Protein AF-A0A6G0VPL9-F1 (afdb_monomer_lite)

Radius of gyration: 28.22 Å; chains: 1; bounding box: 79×47×74 Å

Secondary structure (DSSP, 8-state):
----HHHHHHHHHHHHTTS-EEEEETTEEEEE-HHHHHHHHHHHHT-SS--S-TT--HHHH-TTT--TT-HHHHHHHT-HHHHHHHHHHHHTTSS-HHHHHT-TTHHHHTHHHHTTT-SS--SSPPHHHHHHHHHHHHHHHHHHHHHHTT-----GGGGSSHHHHHHHHHHHHHHHH-SS--HHHHHHHHHHHHHTTT---PPTT-SS---SSSSTTHHHHHHHHHHHTT--------PPPGGGGS-SS--HHHHHHHHHS---TT---TTS--HHHHHHHHHHHHHHHHHHHHHTT-TTHHHHHHHHHHHH--------TTTTTTHHHHHHHHHHHHH---

InterPro domains:
  IPR048366 Transposable element P transposase-like, GTP-binding insertion domain [PF21788] (7-108)
  IPR048367 Transposable element P transposase-like, RNase H, C-terminal domain [PF21789] (159-191)

Foldseek 3Di:
DADAVLVLLLLVLVCLQPDWDWFDDPNDIAIDHLVLLVLLCVVQVPPPPDGLLPVDDCCLRPPVNDPSNFSVSSDSSLDQSSLVSQLVCVVVPVGPVSSVVPSSNCVPVVVLVRLVDDPDAPVVHRVSSVSSVVNVVVVVVVCVVVVVVVNNDDDCVVVHCLVVVVLLQQLQQPPPRNVDDDPVSSVVSVVVCLVVQVDHDGDVSDRGDDPRPDQSCPVVVVVVVLVVVPDDDDDDDDDDDPVNVPDPDDDPVNVVVVVVPDPDPPDDDPSDDDPVVVVLLNVLVVQCVVCCVVCVPPPCVLVVSLVSCVVPDDQQPDPDPVCSVPRSVVVSNVSCCVVDPD

Organism: Aphis craccivora (NCBI:txid307492)

Sequence (342 aa):
YAVRPPHLLKGIRNNLLNKNVIFNVNGQQKEASWEDVVALYNIDSNIEYVRMLPRLTSEQVERNKIKKIKVKNAVQVLSERVSLIMSYLSSIKVLSEEAKQQTFVYCLINFLILLMETKKRSSPQPPTVKNLATTIKGFQEVYKVLHDNGIRSILLRNFNQDSLENFYGAMRAHGYRNNNPTCEMFASSYRTLLLNNLMSAHSPGSNCEEDFGEGTLTSYQSLFEMYADTQEIEEEDQEKRVADVCSSSISKDHDLTVARDYKPGNKLLLKYPNIVFSELVQNTIDIIGYNLPSICHHKKLKVELTDIITNNLNVNIIECVDHGALFPKKFISFMIKLIVNN

pLDDT: mean 71.44, std 17.2, range [32.16, 93.25]

Structure (mmCIF, N/CA/C/O backbone):
data_AF-A0A6G0VPL9-F1
#
_entry.id   AF-A0A6G0VPL9-F1
#
loop_
_atom_site.group_PDB
_atom_site.id
_atom_site.type_symbol
_atom_site.label_atom_id
_atom_site.label_alt_id
_atom_site.label_comp_id
_atom_site.label_asym_id
_atom_site.label_entity_id
_atom_site.label_seq_id
_atom_site.pdbx_PDB_ins_code
_atom_site.Cartn_x
_atom_site.Cartn_y
_atom_site.Cartn_z
_atom_site.occupancy
_atom_site.B_iso_or_equiv
_atom_site.auth_seq_id
_atom_site.auth_comp_id
_atom_site.auth_asym_id
_atom_site.auth_atom_id
_atom_site.pdbx_PDB_model_num
ATOM 1 N N . TYR A 1 1 ? 7.321 -2.965 15.450 1.00 47.66 1 TYR A N 1
ATOM 2 C CA . TYR A 1 1 ? 7.529 -1.910 14.436 1.00 47.66 1 TYR A CA 1
ATOM 3 C C . TYR A 1 1 ? 7.424 -2.519 13.043 1.00 47.66 1 TYR A C 1
ATOM 5 O O . TYR A 1 1 ? 8.375 -3.150 12.602 1.00 47.66 1 TYR A O 1
ATOM 13 N N . ALA A 1 2 ? 6.284 -2.379 12.365 1.00 53.12 2 ALA A N 1
ATOM 14 C CA . ALA A 1 2 ? 6.168 -2.707 10.941 1.00 53.12 2 ALA A CA 1
ATOM 15 C C . ALA A 1 2 ? 6.390 -1.419 10.133 1.00 53.12 2 ALA A C 1
ATOM 17 O O . ALA A 1 2 ? 5.809 -0.387 10.474 1.00 53.12 2 ALA A O 1
ATOM 18 N N . VAL A 1 3 ? 7.266 -1.430 9.119 1.00 60.81 3 VAL A N 1
ATOM 19 C CA . VAL A 1 3 ? 7.461 -0.257 8.252 1.00 60.81 3 VAL A CA 1
ATOM 20 C C . VAL A 1 3 ? 6.544 -0.358 7.041 1.00 60.81 3 VAL A C 1
ATOM 22 O O . VAL A 1 3 ? 6.307 -1.423 6.486 1.00 60.81 3 VAL A O 1
ATOM 25 N N . ARG A 1 4 ? 6.041 0.808 6.651 1.00 71.56 4 ARG A N 1
ATOM 26 C CA . ARG A 1 4 ? 5.000 1.067 5.659 1.00 71.56 4 ARG A CA 1
ATOM 27 C C . ARG A 1 4 ? 5.386 0.523 4.269 1.00 71.56 4 ARG A C 1
ATOM 29 O O . ARG A 1 4 ? 6.174 1.183 3.579 1.00 71.56 4 ARG A O 1
ATOM 36 N N . PRO A 1 5 ? 4.835 -0.620 3.814 1.00 71.25 5 PRO A N 1
ATOM 37 C CA . PRO A 1 5 ? 5.271 -1.269 2.572 1.00 71.25 5 PRO A CA 1
ATOM 38 C C . PRO A 1 5 ? 5.187 -0.379 1.314 1.00 71.25 5 PRO A C 1
ATOM 40 O O . PRO A 1 5 ? 6.164 -0.328 0.561 1.00 71.25 5 PRO A O 1
ATOM 43 N N . PRO A 1 6 ? 4.132 0.439 1.110 1.00 75.38 6 PRO A N 1
ATOM 44 C CA . PRO A 1 6 ? 4.062 1.366 -0.028 1.00 75.38 6 PRO A CA 1
ATOM 45 C C . PRO A 1 6 ? 5.182 2.414 -0.056 1.00 75.38 6 PRO A C 1
ATOM 47 O O . PRO A 1 6 ? 5.655 2.829 -1.119 1.00 75.38 6 PRO A O 1
ATOM 50 N N . HIS A 1 7 ? 5.649 2.850 1.117 1.00 79.62 7 HIS A N 1
ATOM 51 C CA . HIS A 1 7 ? 6.758 3.800 1.224 1.00 79.62 7 HIS A CA 1
ATOM 52 C C . HIS A 1 7 ? 8.101 3.147 0.919 1.00 79.62 7 HIS A C 1
ATOM 54 O O . HIS A 1 7 ? 8.962 3.800 0.330 1.00 79.62 7 HIS A O 1
ATOM 60 N N . LEU A 1 8 ? 8.261 1.861 1.241 1.00 78.75 8 LEU A N 1
ATOM 61 C CA . LEU A 1 8 ? 9.455 1.099 0.880 1.00 78.75 8 LEU A CA 1
ATOM 62 C C . LEU A 1 8 ? 9.591 0.979 -0.642 1.00 78.75 8 LEU A C 1
ATOM 64 O O . LEU A 1 8 ? 10.663 1.266 -1.169 1.00 78.75 8 LEU A O 1
ATOM 68 N N . LEU A 1 9 ? 8.501 0.688 -1.359 1.00 79.00 9 LEU A N 1
ATOM 69 C CA . LEU A 1 9 ? 8.497 0.621 -2.829 1.00 79.00 9 LEU A CA 1
ATOM 70 C C . LEU A 1 9 ? 8.867 1.959 -3.478 1.00 79.00 9 LEU A C 1
ATOM 72 O O . LEU A 1 9 ? 9.722 2.015 -4.366 1.00 79.00 9 LEU A O 1
ATOM 76 N N . LYS A 1 10 ? 8.284 3.063 -2.990 1.00 85.12 10 LYS A N 1
ATOM 77 C CA . LYS A 1 10 ? 8.682 4.414 -3.419 1.00 85.12 10 LYS A CA 1
ATOM 78 C C . LYS A 1 10 ? 10.160 4.665 -3.134 1.00 85.12 10 LYS A C 1
ATOM 80 O O . LYS A 1 10 ? 10.854 5.208 -3.987 1.00 85.12 10 LYS A O 1
ATOM 85 N N . GLY A 1 11 ? 10.635 4.264 -1.957 1.00 82.88 11 GLY A N 1
ATOM 86 C CA . GLY A 1 11 ? 12.027 4.389 -1.550 1.00 82.88 11 GLY A CA 1
ATOM 87 C C . GLY A 1 11 ? 12.984 3.628 -2.467 1.00 82.88 11 GLY A C 1
ATOM 88 O O . GLY A 1 11 ? 13.989 4.204 -2.870 1.00 82.88 11 GLY A O 1
ATOM 89 N N . ILE A 1 12 ? 12.676 2.378 -2.825 1.00 80.44 12 ILE A N 1
ATOM 90 C CA . ILE A 1 12 ? 13.487 1.552 -3.736 1.00 80.44 12 ILE A CA 1
ATOM 91 C C . ILE A 1 12 ? 13.585 2.246 -5.090 1.00 80.44 12 ILE A C 1
ATOM 93 O O . ILE A 1 12 ? 14.682 2.575 -5.535 1.00 80.44 12 ILE A O 1
ATOM 97 N N . ARG A 1 13 ? 12.437 2.586 -5.683 1.00 86.38 13 ARG A N 1
ATOM 98 C CA . ARG A 1 13 ? 12.385 3.277 -6.974 1.00 86.38 13 ARG A CA 1
ATOM 99 C C . ARG A 1 13 ? 13.116 4.623 -6.944 1.00 86.38 13 ARG A C 1
ATOM 101 O O . ARG A 1 13 ? 13.846 4.941 -7.872 1.00 86.38 13 ARG A O 1
ATOM 108 N N . ASN A 1 14 ? 12.952 5.424 -5.890 1.00 87.31 14 ASN A N 1
ATOM 109 C CA . ASN A 1 14 ? 13.617 6.728 -5.775 1.00 87.31 14 ASN A CA 1
ATOM 110 C C . ASN A 1 14 ? 15.136 6.614 -5.586 1.00 87.31 14 ASN A C 1
ATOM 112 O O . ASN A 1 14 ? 15.859 7.521 -5.998 1.00 87.31 14 ASN A O 1
ATOM 116 N N . ASN A 1 15 ? 15.620 5.531 -4.971 1.00 83.50 15 ASN A N 1
ATOM 117 C CA . ASN A 1 15 ? 17.052 5.245 -4.934 1.00 83.50 15 ASN A CA 1
ATOM 118 C C . ASN A 1 15 ? 17.541 4.822 -6.319 1.00 83.50 15 ASN A C 1
ATOM 120 O O . ASN A 1 15 ? 18.503 5.420 -6.782 1.00 83.50 15 ASN A O 1
ATOM 124 N N . LEU A 1 16 ? 16.841 3.898 -6.991 1.00 81.75 16 LEU A N 1
ATOM 125 C CA . LEU A 1 16 ? 17.213 3.423 -8.328 1.00 81.75 16 LEU A CA 1
ATOM 126 C C . LEU A 1 16 ? 17.262 4.559 -9.355 1.00 81.75 16 LEU A C 1
ATOM 128 O O . LEU A 1 16 ? 18.157 4.607 -10.183 1.00 81.75 16 LEU A O 1
ATOM 132 N N . LEU A 1 17 ? 16.361 5.539 -9.235 1.00 85.38 17 LEU A N 1
ATOM 133 C CA . LEU A 1 17 ? 16.381 6.736 -10.072 1.00 85.38 17 LEU A CA 1
ATOM 134 C C . LEU A 1 17 ? 17.719 7.472 -10.051 1.00 85.38 17 LEU A C 1
ATOM 136 O O . LEU A 1 17 ? 18.005 8.150 -11.026 1.00 85.38 17 LEU A O 1
ATOM 140 N N . ASN A 1 18 ? 18.471 7.427 -8.945 1.00 83.81 18 ASN A N 1
ATOM 141 C CA . ASN A 1 18 ? 19.685 8.223 -8.724 1.00 83.81 18 ASN A CA 1
ATOM 142 C C . ASN A 1 18 ? 20.946 7.386 -8.491 1.00 83.81 18 ASN A C 1
ATOM 144 O O . ASN A 1 18 ? 22.025 7.958 -8.355 1.00 83.81 18 ASN A O 1
ATOM 148 N N . LYS A 1 19 ? 20.804 6.071 -8.340 1.00 80.31 19 LYS A N 1
ATOM 149 C CA . LYS A 1 19 ? 21.866 5.155 -7.938 1.00 80.31 19 LYS A CA 1
ATOM 150 C C . LYS A 1 19 ? 21.619 3.808 -8.584 1.00 80.31 19 LYS A C 1
ATOM 152 O O . LYS A 1 19 ? 20.486 3.338 -8.594 1.00 80.31 19 LYS A O 1
ATOM 157 N N . ASN A 1 20 ? 22.697 3.147 -8.963 1.00 79.50 20 ASN A N 1
ATOM 158 C CA . ASN A 1 20 ? 22.618 1.783 -9.447 1.00 79.50 20 ASN A CA 1
ATOM 159 C C . ASN A 1 20 ? 22.584 0.806 -8.269 1.00 79.50 20 ASN A C 1
ATOM 161 O O . ASN A 1 20 ? 23.079 1.083 -7.168 1.00 79.50 20 ASN A O 1
ATOM 165 N N . VAL A 1 21 ? 21.957 -0.341 -8.493 1.00 76.00 21 VAL A N 1
ATOM 166 C CA . VAL A 1 21 ? 21.872 -1.429 -7.527 1.00 76.00 21 VAL A CA 1
ATOM 167 C C . VAL A 1 21 ? 22.870 -2.495 -7.937 1.00 76.00 21 VAL A C 1
ATOM 169 O O . VAL A 1 21 ? 22.717 -3.120 -8.980 1.00 76.00 21 VAL A O 1
ATOM 172 N N . ILE A 1 22 ? 23.866 -2.721 -7.085 1.00 75.56 22 ILE A N 1
ATOM 173 C CA . ILE A 1 22 ? 24.855 -3.783 -7.264 1.00 75.56 22 ILE A CA 1
ATOM 174 C C . ILE A 1 22 ? 24.435 -4.987 -6.419 1.00 75.56 22 ILE A C 1
ATOM 176 O O . ILE A 1 22 ? 24.174 -4.853 -5.220 1.00 75.56 22 ILE A O 1
ATOM 180 N N . PHE A 1 23 ? 24.373 -6.164 -7.033 1.00 71.06 23 PHE A N 1
ATOM 181 C CA . PHE A 1 23 ? 23.953 -7.407 -6.388 1.00 71.06 23 PHE A CA 1
ATOM 182 C C . PHE A 1 23 ? 24.714 -8.606 -6.957 1.00 71.06 23 PHE A C 1
ATOM 184 O O . PHE A 1 23 ? 25.297 -8.523 -8.031 1.00 71.06 23 PHE A O 1
ATOM 191 N N . ASN A 1 24 ? 24.733 -9.724 -6.230 1.00 67.19 24 ASN A N 1
ATOM 192 C CA . ASN A 1 24 ? 25.431 -10.933 -6.662 1.00 67.19 24 ASN A CA 1
ATOM 193 C C . ASN A 1 24 ? 24.418 -12.030 -6.988 1.00 67.19 24 ASN A C 1
ATOM 195 O O . ASN A 1 24 ? 23.566 -12.330 -6.159 1.00 67.19 24 ASN A O 1
ATOM 199 N N . VAL A 1 25 ? 24.538 -12.664 -8.152 1.00 65.69 25 VAL A N 1
ATOM 200 C CA . VAL A 1 25 ? 23.740 -13.841 -8.530 1.00 65.69 25 VAL A CA 1
ATOM 201 C C . VAL A 1 25 ? 24.700 -14.937 -8.957 1.00 65.69 25 VAL A C 1
ATOM 203 O O . VAL A 1 25 ? 25.531 -14.710 -9.831 1.00 65.69 25 VAL A O 1
ATOM 206 N N . ASN A 1 26 ? 24.605 -16.118 -8.340 1.00 68.56 26 ASN A N 1
ATOM 207 C CA . ASN A 1 26 ? 25.471 -17.268 -8.637 1.00 68.56 26 ASN A CA 1
ATOM 208 C C . ASN A 1 26 ? 26.977 -16.926 -8.586 1.00 68.56 26 ASN A C 1
ATOM 210 O O . ASN A 1 26 ? 27.752 -17.353 -9.435 1.00 68.56 26 ASN A O 1
ATOM 214 N N . GLY A 1 27 ? 27.389 -16.099 -7.618 1.00 71.94 27 GLY A N 1
ATOM 215 C CA . GLY A 1 27 ? 28.785 -15.672 -7.453 1.00 71.94 27 GLY A CA 1
ATOM 216 C C . GLY A 1 27 ? 29.261 -14.581 -8.420 1.00 71.94 27 GLY A C 1
ATOM 217 O O . GLY A 1 27 ? 30.375 -14.090 -8.261 1.00 71.94 27 GLY A O 1
ATOM 218 N N . GLN A 1 28 ? 28.428 -14.152 -9.372 1.00 70.12 28 GLN A N 1
ATOM 219 C CA . GLN A 1 28 ? 28.739 -13.056 -10.290 1.00 70.12 28 GLN A CA 1
ATOM 220 C C . GLN A 1 28 ? 28.125 -11.746 -9.805 1.00 70.12 28 GLN A C 1
ATOM 222 O O . GLN A 1 28 ? 26.939 -11.698 -9.467 1.00 70.12 28 GLN A O 1
ATOM 227 N N . GLN A 1 29 ? 28.932 -10.684 -9.786 1.00 73.31 29 GLN A N 1
ATOM 228 C CA . GLN A 1 29 ? 28.456 -9.334 -9.509 1.00 73.31 29 GLN A CA 1
ATOM 229 C C . GLN A 1 29 ? 27.714 -8.786 -10.727 1.00 73.31 29 GLN A C 1
ATOM 231 O O . GLN A 1 29 ? 28.180 -8.901 -11.856 1.00 73.31 29 GLN A O 1
ATOM 236 N N . LYS A 1 30 ? 26.556 -8.193 -10.468 1.00 71.88 30 LYS A N 1
ATOM 237 C CA . LYS A 1 30 ? 25.647 -7.617 -11.449 1.00 71.88 30 LYS A CA 1
ATOM 238 C C . LYS A 1 30 ? 25.207 -6.234 -11.002 1.00 71.88 30 LYS A C 1
ATOM 240 O O . LYS A 1 30 ? 25.236 -5.914 -9.811 1.00 71.88 30 LYS A O 1
ATOM 245 N N . GLU A 1 31 ? 24.774 -5.439 -11.967 1.00 75.38 31 GLU A N 1
ATOM 246 C CA . GLU A 1 31 ? 24.354 -4.059 -11.771 1.00 75.38 31 GLU A CA 1
ATOM 247 C C . GLU A 1 31 ? 23.023 -3.807 -12.483 1.00 75.38 31 GLU A C 1
ATOM 249 O O . GLU A 1 31 ? 22.849 -4.202 -13.634 1.00 75.38 31 GLU A O 1
ATOM 254 N N . ALA A 1 32 ? 22.088 -3.164 -11.784 1.00 75.88 32 ALA A N 1
ATOM 255 C CA . ALA A 1 32 ? 20.832 -2.668 -12.339 1.00 75.88 32 ALA A CA 1
ATOM 256 C C . ALA A 1 32 ? 20.777 -1.143 -12.221 1.00 75.88 32 ALA A C 1
ATOM 258 O O . ALA A 1 32 ? 21.061 -0.588 -11.153 1.00 75.88 32 ALA A O 1
ATOM 259 N N . SER A 1 33 ? 20.376 -0.482 -13.299 1.00 82.44 33 SER A N 1
ATOM 260 C CA . SER A 1 33 ? 20.330 0.972 -13.426 1.00 82.44 33 SER A CA 1
ATOM 261 C C . SER A 1 33 ? 18.929 1.448 -13.819 1.00 82.44 33 SER A C 1
ATOM 263 O O . SER A 1 33 ? 18.040 0.654 -14.143 1.00 82.44 33 SER A O 1
ATOM 265 N N . TRP A 1 34 ? 18.682 2.756 -13.748 1.00 87.50 34 TRP A N 1
ATOM 266 C CA . TRP A 1 34 ? 17.410 3.300 -14.237 1.00 87.50 34 TRP A CA 1
ATOM 267 C C . TRP A 1 34 ? 17.378 3.364 -15.767 1.00 87.50 34 TRP A C 1
ATOM 269 O O . TRP A 1 34 ? 16.313 3.299 -16.379 1.00 87.50 34 TRP A O 1
ATOM 279 N N . GLU A 1 35 ? 18.549 3.462 -16.384 1.00 88.31 35 GLU A N 1
ATOM 280 C CA . GLU A 1 35 ? 18.762 3.529 -17.822 1.00 88.31 35 GLU A CA 1
ATOM 281 C C . GLU A 1 35 ? 18.212 2.281 -18.525 1.00 88.31 35 GLU A C 1
ATOM 283 O O . GLU A 1 35 ? 17.638 2.396 -19.605 1.00 88.31 35 GLU A O 1
ATOM 288 N N . ASP A 1 36 ? 18.253 1.120 -17.870 1.00 84.69 36 ASP A N 1
ATOM 289 C CA . ASP A 1 36 ? 17.661 -0.124 -18.378 1.00 84.69 36 ASP A CA 1
ATOM 290 C C . ASP A 1 36 ? 16.131 -0.020 -18.518 1.00 84.69 36 ASP A C 1
ATOM 292 O O . ASP A 1 36 ? 15.537 -0.469 -19.502 1.00 84.69 36 ASP A O 1
ATOM 296 N N . VAL A 1 37 ? 15.474 0.637 -17.553 1.00 88.56 37 VAL A N 1
ATOM 297 C CA . VAL A 1 37 ? 14.027 0.914 -17.586 1.00 88.56 37 VAL A CA 1
ATOM 298 C C . VAL A 1 37 ? 13.699 1.915 -18.693 1.00 88.56 37 VAL A C 1
ATOM 300 O O . VAL A 1 37 ? 12.683 1.768 -19.375 1.00 88.56 37 VAL A O 1
ATOM 303 N N . VAL A 1 38 ? 14.557 2.921 -18.891 1.00 91.62 38 VAL A N 1
ATOM 304 C CA . VAL A 1 38 ? 14.418 3.905 -19.974 1.00 91.62 38 VAL A CA 1
ATOM 305 C C . VAL A 1 38 ? 14.561 3.230 -21.339 1.00 91.62 38 VAL A C 1
ATOM 307 O O . VAL A 1 38 ? 13.733 3.463 -22.217 1.00 91.62 38 VAL A O 1
ATOM 310 N N . ALA A 1 39 ? 15.552 2.355 -21.512 1.00 90.62 39 ALA A N 1
ATOM 311 C CA . ALA A 1 39 ? 15.765 1.610 -22.749 1.00 90.62 39 ALA A CA 1
ATOM 312 C C . ALA A 1 39 ? 14.567 0.708 -23.081 1.00 90.62 39 ALA A C 1
ATOM 314 O O . ALA A 1 39 ? 14.041 0.766 -24.194 1.00 90.62 39 ALA A O 1
ATOM 315 N N . LEU A 1 40 ? 14.077 -0.053 -22.096 1.00 90.88 40 LEU A N 1
ATOM 316 C CA . LEU A 1 40 ? 12.869 -0.866 -22.239 1.00 90.88 40 LEU A CA 1
ATOM 317 C C . LEU A 1 40 ? 11.654 -0.024 -22.645 1.00 90.88 40 LEU A C 1
ATOM 319 O O . LEU A 1 40 ? 10.917 -0.407 -23.551 1.00 90.88 40 LEU A O 1
ATOM 323 N N . TYR A 1 41 ? 11.444 1.114 -21.979 1.00 93.19 41 TYR A N 1
ATOM 324 C CA . TYR A 1 41 ? 10.338 2.011 -22.296 1.00 93.19 41 TYR A CA 1
ATOM 325 C C . TYR A 1 41 ? 10.424 2.534 -23.724 1.00 93.19 41 TYR A C 1
ATOM 327 O O . TYR A 1 41 ? 9.422 2.478 -24.422 1.00 93.19 41 TYR A O 1
ATOM 335 N N . ASN A 1 42 ? 11.601 2.979 -24.170 1.00 93.25 42 ASN A N 1
ATOM 336 C CA . ASN A 1 42 ? 11.788 3.505 -25.521 1.00 93.25 42 ASN A CA 1
ATOM 337 C C . ASN A 1 42 ? 11.508 2.441 -26.593 1.00 93.25 42 ASN A C 1
ATOM 339 O O . ASN A 1 42 ? 10.926 2.751 -27.629 1.00 93.25 42 ASN A O 1
ATOM 343 N N . ILE A 1 43 ? 11.895 1.186 -26.347 1.00 91.88 43 ILE A N 1
ATOM 344 C CA . ILE A 1 43 ? 11.584 0.072 -27.253 1.00 91.88 43 ILE A CA 1
ATOM 345 C C . ILE A 1 43 ? 10.073 -0.175 -27.286 1.00 91.88 43 ILE A C 1
ATOM 347 O O . ILE A 1 43 ? 9.482 -0.204 -28.362 1.00 91.88 43 ILE A O 1
ATOM 351 N N . ASP A 1 44 ? 9.440 -0.317 -26.120 1.00 92.56 44 ASP A N 1
ATOM 352 C CA . ASP A 1 44 ? 8.009 -0.619 -26.018 1.00 92.56 44 ASP A CA 1
ATOM 353 C C . ASP A 1 44 ? 7.121 0.522 -26.537 1.00 92.56 44 ASP A C 1
ATOM 355 O O . ASP A 1 44 ? 6.114 0.273 -27.197 1.00 92.56 44 ASP A O 1
ATOM 359 N N . SER A 1 45 ? 7.488 1.780 -26.272 1.00 92.44 45 SER A N 1
ATOM 360 C CA . SER A 1 45 ? 6.713 2.959 -26.669 1.00 92.44 45 SER A CA 1
ATOM 361 C C . SER A 1 45 ? 6.694 3.190 -28.175 1.00 92.44 45 SER A C 1
ATOM 363 O O . SER A 1 45 ? 5.765 3.825 -28.663 1.00 92.44 45 SER A O 1
ATOM 365 N N . ASN A 1 46 ? 7.696 2.679 -28.894 1.00 91.69 46 ASN A N 1
ATOM 366 C CA . ASN A 1 46 ? 7.802 2.791 -30.349 1.00 91.69 46 ASN A CA 1
ATOM 367 C C . ASN A 1 46 ? 7.050 1.674 -31.098 1.00 91.69 46 ASN A C 1
ATOM 369 O O . ASN A 1 46 ? 7.030 1.676 -32.327 1.00 91.69 46 ASN A O 1
ATOM 373 N N . ILE A 1 47 ? 6.428 0.722 -30.392 1.00 90.75 47 ILE A N 1
ATOM 374 C CA . ILE A 1 47 ? 5.595 -0.311 -31.017 1.00 90.75 47 ILE A CA 1
ATOM 375 C C . ILE A 1 47 ? 4.261 0.319 -31.441 1.00 90.75 47 ILE A C 1
ATOM 377 O O . ILE A 1 47 ? 3.446 0.685 -30.596 1.00 90.75 47 ILE A O 1
ATOM 381 N N . GLU A 1 48 ? 4.036 0.405 -32.754 1.00 86.19 48 GLU A N 1
ATOM 382 C CA . GLU A 1 48 ? 2.885 1.088 -33.369 1.00 86.19 48 GLU A CA 1
ATOM 383 C C . GLU A 1 48 ? 1.530 0.448 -33.020 1.00 86.19 48 GLU A C 1
ATOM 385 O O . GLU A 1 48 ? 0.551 1.150 -32.780 1.00 86.19 48 GLU A O 1
ATOM 390 N N . TYR A 1 49 ? 1.476 -0.885 -32.950 1.00 85.69 49 TYR A N 1
ATOM 391 C CA . TYR A 1 49 ? 0.218 -1.622 -32.800 1.00 85.69 49 TYR A CA 1
ATOM 392 C C . TYR A 1 49 ? -0.091 -1.978 -31.342 1.00 85.69 49 TYR A C 1
ATOM 394 O O . TYR A 1 49 ? -0.942 -1.369 -30.695 1.00 85.69 49 TYR A O 1
ATOM 402 N N . VAL A 1 50 ? 0.583 -3.004 -30.811 1.00 89.94 50 VAL A N 1
ATOM 403 C CA . VAL A 1 50 ? 0.284 -3.574 -29.492 1.00 89.94 50 VAL A CA 1
ATOM 404 C C . VAL A 1 50 ? 1.536 -3.554 -28.634 1.00 89.94 50 VAL A C 1
ATOM 406 O O . VAL A 1 50 ? 2.396 -4.428 -28.733 1.00 89.94 50 VAL A O 1
ATOM 409 N N . ARG A 1 51 ? 1.611 -2.553 -27.756 1.00 91.75 51 ARG A N 1
ATOM 410 C CA . ARG A 1 51 ? 2.675 -2.453 -26.754 1.00 91.75 51 ARG A CA 1
ATOM 411 C C . ARG A 1 51 ? 2.649 -3.653 -25.808 1.00 91.75 51 ARG A C 1
ATOM 413 O O . ARG A 1 51 ? 1.585 -4.091 -25.361 1.00 91.75 51 ARG A O 1
ATOM 420 N N . MET A 1 52 ? 3.826 -4.151 -25.442 1.00 91.25 52 MET A N 1
ATOM 421 C CA . MET A 1 52 ? 3.993 -5.200 -24.435 1.00 91.25 52 MET A CA 1
ATOM 422 C C . MET A 1 52 ? 3.695 -4.662 -23.028 1.00 91.25 52 MET A C 1
ATOM 424 O O . MET A 1 52 ? 3.168 -5.395 -22.178 1.00 91.25 52 MET A O 1
ATOM 428 N N . LEU A 1 53 ? 3.979 -3.378 -22.780 1.00 90.62 53 LEU A N 1
ATOM 429 C CA . LEU A 1 53 ? 3.816 -2.693 -21.495 1.00 90.62 53 LEU A CA 1
ATOM 430 C C . LEU A 1 53 ? 2.906 -1.452 -21.618 1.00 90.62 53 LEU A C 1
ATOM 432 O O . LEU A 1 53 ? 3.303 -0.343 -21.265 1.00 90.62 53 LEU A O 1
ATOM 436 N N . PRO A 1 54 ? 1.615 -1.611 -21.980 1.00 88.88 54 PRO A N 1
ATOM 437 C CA . PRO A 1 54 ? 0.715 -0.478 -22.237 1.00 88.88 54 PRO A CA 1
ATOM 438 C C . PRO A 1 54 ? 0.485 0.424 -21.010 1.00 88.88 54 PRO A C 1
ATOM 440 O O . PRO A 1 54 ? 0.122 1.592 -21.144 1.00 88.88 54 PRO A O 1
ATOM 443 N N . ARG A 1 55 ? 0.707 -0.108 -19.799 1.00 87.62 55 ARG A N 1
ATOM 444 C CA . ARG A 1 55 ? 0.584 0.612 -18.520 1.00 87.62 55 ARG A CA 1
ATOM 445 C C . ARG A 1 55 ? 1.861 1.347 -18.097 1.00 87.62 55 ARG A C 1
ATOM 447 O O . ARG A 1 55 ? 1.805 2.088 -17.117 1.00 87.62 55 ARG A O 1
ATOM 454 N N . LEU A 1 56 ? 2.981 1.120 -18.785 1.00 90.19 56 LEU A N 1
ATOM 455 C CA . LEU A 1 56 ? 4.222 1.859 -18.597 1.00 90.19 56 LEU A CA 1
ATOM 456 C C . LEU A 1 56 ? 4.184 3.071 -19.535 1.00 90.19 56 LEU A C 1
ATOM 458 O O . LEU A 1 56 ? 4.122 2.936 -20.758 1.00 90.19 56 LEU A O 1
ATOM 462 N N . THR A 1 57 ? 4.133 4.266 -18.957 1.00 91.88 57 THR A N 1
ATOM 463 C CA . THR A 1 57 ? 4.096 5.530 -19.694 1.00 91.88 57 THR A CA 1
ATOM 464 C C . THR A 1 57 ? 5.252 6.419 -19.254 1.00 91.88 57 THR A C 1
ATOM 466 O O . THR A 1 57 ? 5.965 6.132 -18.286 1.00 91.88 57 THR A O 1
ATOM 469 N N . SER A 1 58 ? 5.415 7.552 -19.933 1.00 92.94 58 SER A N 1
ATOM 470 C CA . SER A 1 58 ? 6.419 8.542 -19.563 1.00 92.94 58 SER A CA 1
ATOM 471 C C . SER A 1 58 ? 6.302 9.027 -18.109 1.00 92.94 58 SER A C 1
ATOM 473 O O . SER A 1 58 ? 7.310 9.403 -17.520 1.00 92.94 58 SER A O 1
ATOM 475 N N . GLU A 1 59 ? 5.111 8.992 -17.484 1.00 92.06 59 GLU A N 1
ATOM 476 C CA . GLU A 1 59 ? 4.934 9.384 -16.069 1.00 92.06 59 GLU A CA 1
ATOM 477 C C . GLU A 1 59 ? 5.642 8.443 -15.077 1.00 92.06 59 GLU A C 1
ATOM 479 O O . GLU A 1 59 ? 5.864 8.804 -13.913 1.00 92.06 59 GLU A O 1
ATOM 484 N N . GLN A 1 60 ? 5.933 7.210 -15.495 1.00 89.62 60 GLN A N 1
ATOM 485 C CA . GLN A 1 60 ? 6.636 6.217 -14.690 1.00 89.62 60 GLN A CA 1
ATOM 486 C C . GLN A 1 60 ? 8.151 6.242 -14.917 1.00 89.62 60 GLN A C 1
ATOM 488 O O . GLN A 1 60 ? 8.880 5.847 -14.010 1.00 89.62 60 GLN A O 1
ATOM 493 N N . VAL A 1 61 ? 8.608 6.699 -16.087 1.00 91.75 61 VAL A N 1
ATOM 494 C CA . VAL A 1 61 ? 9.979 6.473 -16.578 1.00 91.75 61 VAL A CA 1
ATOM 495 C C . VAL A 1 61 ? 10.792 7.763 -16.694 1.00 91.75 61 VAL A C 1
ATOM 497 O O . VAL A 1 61 ? 11.942 7.807 -16.251 1.00 91.75 61 VAL A O 1
ATOM 500 N N . GLU A 1 62 ? 10.207 8.835 -17.231 1.00 92.25 62 GLU A N 1
ATOM 501 C CA . GLU A 1 62 ? 10.925 10.092 -17.451 1.00 92.25 62 GLU A CA 1
ATOM 502 C C . GLU A 1 62 ? 11.075 10.875 -16.138 1.00 92.25 62 GLU A C 1
ATOM 504 O O . GLU A 1 62 ? 10.095 11.287 -15.511 1.00 92.25 62 GLU A O 1
ATOM 509 N N . ARG A 1 63 ? 12.323 11.119 -15.718 1.00 90.88 63 ARG A N 1
ATOM 510 C CA . ARG A 1 63 ? 12.668 11.705 -14.406 1.00 90.88 63 ARG A CA 1
ATOM 511 C C . ARG A 1 63 ? 11.901 12.987 -14.060 1.00 90.88 63 ARG A C 1
ATOM 513 O O . ARG A 1 63 ? 11.537 13.178 -12.902 1.00 90.88 63 ARG A O 1
ATOM 520 N N . ASN A 1 64 ? 11.676 13.849 -15.048 1.00 90.50 64 ASN A N 1
ATOM 521 C CA . ASN A 1 64 ? 10.964 15.125 -14.935 1.00 90.50 64 ASN A CA 1
ATOM 522 C C . ASN A 1 64 ? 9.437 14.967 -14.800 1.00 90.50 64 ASN A C 1
ATOM 524 O O . ASN A 1 64 ? 8.801 15.802 -14.164 1.00 90.50 64 ASN A O 1
ATOM 528 N N . LYS A 1 65 ? 8.845 13.903 -15.354 1.00 91.50 65 LYS A N 1
ATOM 529 C CA . LYS A 1 65 ? 7.396 13.627 -15.281 1.00 91.50 65 LYS A CA 1
ATOM 530 C C . LYS A 1 65 ? 7.008 12.777 -14.069 1.00 91.50 65 LYS A C 1
ATOM 532 O O . LYS A 1 65 ? 5.833 12.677 -13.709 1.00 91.50 65 LYS A O 1
ATOM 537 N N . ILE A 1 66 ? 7.990 12.163 -13.418 1.00 90.44 66 ILE A N 1
ATOM 538 C CA . ILE A 1 66 ? 7.775 11.248 -12.306 1.00 90.44 66 ILE A CA 1
ATOM 539 C C . ILE A 1 66 ? 7.253 11.959 -11.044 1.00 90.44 66 ILE A C 1
ATOM 541 O O . ILE A 1 66 ? 7.941 12.728 -10.369 1.00 90.44 66 ILE A O 1
ATOM 545 N N . LYS A 1 67 ? 6.054 11.559 -10.609 1.00 88.56 67 LYS A N 1
ATOM 546 C CA . LYS A 1 67 ? 5.478 11.940 -9.308 1.00 88.56 67 LYS A CA 1
ATOM 547 C C . LYS A 1 67 ? 6.058 11.050 -8.196 1.00 88.56 67 LYS A C 1
ATOM 549 O O . LYS A 1 67 ? 5.580 9.942 -7.946 1.00 88.56 67 LYS A O 1
ATOM 554 N N . LYS A 1 68 ? 7.112 11.512 -7.505 1.00 86.12 68 LYS A N 1
ATOM 555 C CA . LYS A 1 68 ? 7.874 10.735 -6.488 1.00 86.12 68 LYS A CA 1
ATOM 556 C C . LYS A 1 68 ? 7.037 10.151 -5.340 1.00 86.12 68 LYS A C 1
ATOM 558 O O . LYS A 1 68 ? 7.400 9.114 -4.791 1.00 86.12 68 LYS A O 1
ATOM 563 N N . ILE A 1 69 ? 5.911 10.777 -5.007 1.00 82.56 69 ILE A N 1
ATOM 564 C CA . ILE A 1 69 ? 5.009 10.328 -3.935 1.00 82.56 69 ILE A CA 1
ATOM 565 C C . ILE A 1 69 ? 3.965 9.297 -4.389 1.00 82.56 69 ILE A C 1
ATOM 567 O O . ILE A 1 69 ? 3.341 8.667 -3.540 1.00 82.56 69 ILE A O 1
ATOM 571 N N . LYS A 1 70 ? 3.778 9.111 -5.703 1.00 83.50 70 LYS A N 1
ATOM 572 C CA . LYS A 1 70 ? 2.733 8.252 -6.270 1.00 83.50 70 LYS A CA 1
ATOM 573 C C . LYS A 1 70 ? 3.173 6.786 -6.231 1.00 83.50 70 LYS A C 1
ATOM 575 O O . LYS A 1 70 ? 4.091 6.393 -6.953 1.00 83.50 70 LYS A O 1
ATOM 580 N N . VAL A 1 71 ? 2.540 5.988 -5.366 1.00 83.88 71 VAL A N 1
ATOM 581 C CA . VAL A 1 71 ? 2.885 4.567 -5.151 1.00 83.88 71 VAL A CA 1
ATOM 582 C C . VAL A 1 71 ? 2.614 3.762 -6.417 1.00 83.88 71 VAL A C 1
ATOM 584 O O . VAL A 1 71 ? 3.473 2.989 -6.832 1.00 83.88 71 VAL A O 1
ATOM 587 N N . LYS A 1 72 ? 1.483 4.022 -7.086 1.00 84.50 72 LYS A N 1
ATOM 588 C CA . LYS A 1 72 ? 1.102 3.380 -8.353 1.00 84.50 72 LYS A CA 1
ATOM 589 C C . LYS A 1 72 ? 2.234 3.398 -9.384 1.00 84.50 72 LYS A C 1
ATOM 591 O O . LYS A 1 72 ? 2.547 2.361 -9.958 1.00 84.50 72 LYS A O 1
ATOM 596 N N . ASN A 1 73 ? 2.883 4.549 -9.571 1.00 86.19 73 ASN A N 1
ATOM 597 C CA . ASN A 1 73 ? 3.961 4.683 -10.551 1.00 86.19 73 ASN A CA 1
ATOM 598 C C . ASN A 1 73 ? 5.180 3.837 -10.161 1.00 86.19 73 ASN A C 1
ATOM 600 O O . ASN A 1 73 ? 5.797 3.231 -11.028 1.00 86.19 73 ASN A O 1
ATOM 604 N N . ALA A 1 74 ? 5.505 3.753 -8.866 1.00 85.81 74 ALA A N 1
ATOM 605 C CA . ALA A 1 74 ? 6.577 2.880 -8.396 1.00 85.81 74 ALA A CA 1
ATOM 606 C C . ALA A 1 74 ? 6.229 1.397 -8.612 1.00 85.81 74 ALA A C 1
ATOM 608 O O . ALA A 1 74 ? 7.038 0.665 -9.166 1.00 85.81 74 ALA A O 1
ATOM 609 N N . VAL A 1 75 ? 5.018 0.966 -8.245 1.00 82.25 75 VAL A N 1
ATOM 610 C CA . VAL A 1 75 ? 4.567 -0.431 -8.395 1.00 82.25 75 VAL A CA 1
ATOM 611 C C . VAL A 1 75 ? 4.554 -0.872 -9.860 1.00 82.25 75 VAL A C 1
ATOM 613 O O . VAL A 1 75 ? 4.961 -1.986 -10.165 1.00 82.25 75 VAL A O 1
ATOM 616 N N . GLN A 1 76 ? 4.113 -0.007 -10.777 1.00 85.62 76 GLN A N 1
ATOM 617 C CA . GLN A 1 76 ? 4.052 -0.338 -12.203 1.00 85.62 76 GLN A CA 1
ATOM 618 C C . GLN A 1 76 ? 5.439 -0.588 -12.809 1.00 85.62 76 GLN A C 1
ATOM 620 O O . GLN A 1 76 ? 5.594 -1.550 -13.559 1.00 85.62 76 GLN A O 1
ATOM 625 N N . VAL A 1 77 ? 6.439 0.232 -12.460 1.00 86.19 77 VAL A N 1
ATOM 626 C CA . VAL A 1 77 ? 7.831 0.030 -12.907 1.00 86.19 77 VAL A CA 1
ATOM 627 C C . VAL A 1 77 ? 8.434 -1.219 -12.276 1.00 86.19 77 VAL A C 1
ATOM 629 O O . VAL A 1 77 ? 9.080 -2.001 -12.959 1.00 86.19 77 VAL A O 1
ATOM 632 N N . LEU A 1 78 ? 8.193 -1.432 -10.980 1.00 79.94 78 LEU A N 1
ATOM 633 C CA . LEU A 1 78 ? 8.711 -2.576 -10.224 1.00 79.94 78 LEU A CA 1
ATOM 634 C C . LEU A 1 78 ? 7.862 -3.854 -10.399 1.00 79.94 78 LEU A C 1
ATOM 636 O O . LEU A 1 78 ? 7.849 -4.706 -9.513 1.00 79.94 78 LEU A O 1
ATOM 640 N N . SER A 1 79 ? 7.111 -3.979 -11.496 1.00 80.81 79 SER A N 1
ATOM 641 C CA . SER A 1 79 ? 6.183 -5.095 -11.704 1.00 80.81 79 SER A CA 1
ATOM 642 C C . SER A 1 79 ? 6.851 -6.311 -12.344 1.00 80.81 79 SER A C 1
ATOM 644 O O . SER A 1 79 ? 7.806 -6.195 -13.113 1.00 80.81 79 SER A O 1
ATOM 646 N N . GLU A 1 80 ? 6.285 -7.492 -12.084 1.00 76.12 80 GLU A N 1
ATOM 647 C CA . GLU A 1 80 ? 6.729 -8.751 -12.689 1.00 76.12 80 GLU A CA 1
ATOM 648 C C . GLU A 1 80 ? 6.739 -8.674 -14.223 1.00 76.12 80 GLU A C 1
ATOM 650 O O . GLU A 1 80 ? 7.720 -9.018 -14.879 1.00 76.12 80 GLU A O 1
ATOM 655 N N . ARG A 1 81 ? 5.667 -8.132 -14.809 1.00 82.44 81 ARG A N 1
ATOM 656 C CA . ARG A 1 81 ? 5.535 -8.025 -16.264 1.00 82.44 81 ARG A CA 1
ATOM 657 C C . ARG A 1 81 ? 6.664 -7.205 -16.891 1.00 82.44 81 ARG A C 1
ATOM 659 O O . ARG A 1 81 ? 7.209 -7.632 -17.902 1.00 82.44 81 ARG A O 1
ATOM 666 N N . VAL A 1 82 ? 7.032 -6.063 -16.298 1.00 84.88 82 VAL A N 1
ATOM 667 C CA . VAL A 1 82 ? 8.132 -5.216 -16.801 1.00 84.88 82 VAL A CA 1
ATOM 668 C C . VAL A 1 82 ? 9.411 -6.028 -16.925 1.00 84.88 82 VAL A C 1
ATOM 670 O O . VAL A 1 82 ? 10.075 -5.978 -17.958 1.00 84.88 82 VAL A O 1
ATOM 673 N N . SER A 1 83 ? 9.731 -6.839 -15.921 1.00 77.44 83 SER A N 1
ATOM 674 C CA . SER A 1 83 ? 10.970 -7.594 -15.980 1.00 77.44 83 SER A CA 1
ATOM 675 C C . SER A 1 83 ? 10.908 -8.883 -16.785 1.00 77.44 83 SER A C 1
ATOM 677 O O . SER A 1 83 ? 11.955 -9.267 -17.306 1.00 77.44 83 SER A O 1
ATOM 679 N N . LEU A 1 84 ? 9.757 -9.542 -16.922 1.00 79.38 84 LEU A N 1
ATOM 680 C CA . LEU A 1 84 ? 9.638 -10.651 -17.872 1.00 79.38 84 LEU A CA 1
ATOM 681 C C . LEU A 1 84 ? 9.898 -10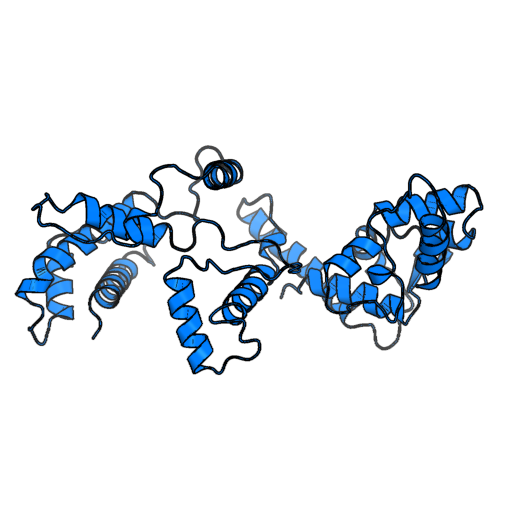.154 -19.295 1.00 79.38 84 LEU A C 1
ATOM 683 O O . LEU A 1 84 ? 10.668 -10.769 -20.028 1.00 79.38 84 LEU A O 1
ATOM 687 N N . ILE A 1 85 ? 9.330 -8.998 -19.653 1.00 86.62 85 ILE A N 1
ATOM 688 C CA . ILE A 1 85 ? 9.569 -8.377 -20.958 1.00 86.62 85 ILE A CA 1
ATOM 689 C C . ILE A 1 85 ? 11.029 -7.939 -21.103 1.00 86.62 85 ILE A C 1
ATOM 691 O O . ILE A 1 85 ? 11.631 -8.210 -22.134 1.00 86.62 85 ILE A O 1
ATOM 695 N N . MET A 1 86 ? 11.635 -7.341 -20.073 1.00 84.81 86 MET A N 1
ATOM 696 C CA . MET A 1 86 ? 13.060 -6.982 -20.091 1.00 84.81 86 MET A CA 1
ATOM 697 C C . MET A 1 86 ? 13.960 -8.203 -20.349 1.00 84.81 86 MET A C 1
ATOM 699 O O . MET A 1 86 ? 14.837 -8.163 -21.211 1.00 84.81 86 MET A O 1
ATOM 703 N N . SER A 1 87 ? 13.693 -9.312 -19.651 1.00 78.81 87 SER A N 1
ATOM 704 C CA . SER A 1 87 ? 14.429 -10.569 -19.813 1.00 78.81 87 SER A CA 1
ATOM 705 C C . SER A 1 87 ? 14.223 -11.172 -21.204 1.00 78.81 87 SER A C 1
ATOM 707 O O . SER A 1 87 ? 15.191 -11.563 -21.855 1.00 78.81 87 SER A O 1
ATOM 709 N N . TYR A 1 88 ? 12.983 -11.173 -21.699 1.00 85.69 88 TYR A N 1
ATOM 710 C CA . TYR A 1 88 ? 12.653 -11.636 -23.043 1.00 85.69 88 TYR A CA 1
ATOM 711 C C . TYR A 1 88 ? 13.348 -10.809 -24.131 1.00 85.69 88 TYR A C 1
ATOM 713 O O . TYR A 1 88 ? 14.019 -11.384 -24.986 1.00 85.69 88 TYR A O 1
ATOM 721 N N . LEU A 1 89 ? 13.253 -9.476 -24.087 1.00 87.75 89 LEU A N 1
ATOM 722 C CA . LEU A 1 89 ? 13.863 -8.593 -25.089 1.00 87.75 89 LEU A CA 1
ATOM 723 C C . LEU A 1 89 ? 15.381 -8.698 -25.090 1.00 87.75 89 LEU A C 1
ATOM 725 O O . LEU A 1 89 ? 16.006 -8.671 -26.149 1.00 87.75 89 LEU A O 1
ATOM 729 N N . SER A 1 90 ? 15.980 -8.874 -23.917 1.00 83.88 90 SER A N 1
ATOM 730 C CA . SER A 1 90 ? 17.392 -9.188 -23.878 1.00 83.88 90 SER A CA 1
ATOM 731 C C . SER A 1 90 ? 17.665 -10.571 -24.474 1.00 83.88 90 SER A C 1
ATOM 733 O O . SER A 1 90 ? 18.623 -10.726 -25.228 1.00 83.88 90 SER A O 1
ATOM 735 N N . SER A 1 91 ? 16.836 -11.598 -24.199 1.00 83.19 91 SER A N 1
ATOM 736 C CA . SER A 1 91 ? 17.023 -12.976 -24.712 1.00 83.19 91 SER A CA 1
ATOM 737 C C . SER A 1 91 ? 17.173 -13.024 -26.233 1.00 83.19 91 SER A C 1
ATOM 739 O O . SER A 1 91 ? 18.033 -13.745 -26.740 1.00 83.19 91 SER A O 1
ATOM 741 N N . ILE A 1 92 ? 16.425 -12.161 -26.923 1.00 88.75 92 ILE A N 1
ATOM 742 C CA . ILE A 1 92 ? 16.443 -11.982 -28.377 1.00 88.75 92 ILE A CA 1
ATOM 743 C C . ILE A 1 92 ? 17.415 -10.888 -28.858 1.00 88.75 92 ILE A C 1
ATOM 745 O O . ILE A 1 92 ? 17.376 -10.511 -30.025 1.00 88.75 92 ILE A O 1
ATOM 749 N N . LYS A 1 93 ? 18.293 -10.384 -27.981 1.00 86.06 93 LYS A N 1
ATOM 750 C CA . LYS A 1 93 ? 19.339 -9.377 -28.254 1.00 86.06 93 LYS A CA 1
ATOM 751 C C . LYS A 1 93 ? 18.827 -8.004 -28.703 1.00 86.06 93 LYS A C 1
ATOM 753 O O . LYS A 1 93 ? 19.570 -7.243 -29.315 1.00 86.06 93 LYS A O 1
ATOM 758 N N . VAL A 1 94 ? 17.570 -7.681 -28.404 1.00 87.25 94 VAL A N 1
ATOM 759 C CA . VAL A 1 94 ? 16.995 -6.345 -28.646 1.00 87.25 94 VAL A CA 1
ATOM 760 C C . VAL A 1 94 ? 17.416 -5.374 -27.544 1.00 87.25 94 VAL A C 1
ATOM 762 O O . VAL A 1 94 ? 17.717 -4.214 -27.809 1.00 87.25 94 VAL A O 1
ATOM 765 N N . LEU A 1 95 ? 17.455 -5.861 -26.305 1.00 83.31 95 LEU A N 1
ATOM 766 C CA . LEU A 1 95 ? 18.045 -5.164 -25.166 1.00 83.31 95 LEU A CA 1
ATOM 767 C C . LEU A 1 95 ? 19.444 -5.740 -24.906 1.00 83.31 95 LEU A C 1
ATOM 769 O O . LEU A 1 95 ? 19.712 -6.886 -25.274 1.00 83.31 95 LEU A O 1
ATOM 773 N N . SER A 1 96 ? 20.330 -4.972 -24.271 1.00 74.44 96 SER A N 1
ATOM 774 C CA . SER A 1 96 ? 21.698 -5.424 -24.005 1.00 74.44 96 SER A CA 1
ATOM 775 C C . SER A 1 96 ? 21.721 -6.721 -23.179 1.00 74.44 96 SER A C 1
ATOM 777 O O . SER A 1 96 ? 20.779 -7.022 -22.439 1.00 74.44 96 SER A O 1
ATOM 779 N N . GLU A 1 97 ? 22.770 -7.533 -23.318 1.00 65.69 97 GLU A N 1
ATOM 780 C CA . GLU A 1 97 ? 22.900 -8.793 -22.566 1.00 65.69 97 GLU A CA 1
ATOM 781 C C . GLU A 1 97 ? 23.029 -8.533 -21.054 1.00 65.69 97 GLU A C 1
ATOM 783 O O . GLU A 1 97 ? 22.597 -9.350 -20.238 1.00 65.69 97 GLU A O 1
ATOM 788 N N . GLU A 1 98 ? 23.528 -7.356 -20.666 1.00 61.19 98 GLU A N 1
ATOM 789 C CA . GLU A 1 98 ? 23.501 -6.856 -19.289 1.00 61.19 98 GLU A CA 1
ATOM 790 C C . GLU A 1 98 ? 22.059 -6.795 -18.770 1.00 61.19 98 GLU A C 1
ATOM 792 O O . GLU A 1 98 ? 21.785 -7.223 -17.648 1.00 61.19 98 GLU A O 1
ATOM 797 N N . ALA A 1 99 ? 21.098 -6.422 -19.616 1.00 54.47 99 ALA A N 1
ATOM 798 C CA . ALA A 1 99 ? 19.690 -6.413 -19.248 1.00 54.47 99 ALA A CA 1
ATOM 799 C C . ALA A 1 99 ? 19.060 -7.812 -19.105 1.00 54.47 99 ALA A C 1
ATOM 801 O O . ALA A 1 99 ? 18.105 -7.990 -18.345 1.00 54.47 99 ALA A O 1
ATOM 802 N N . LYS A 1 100 ? 19.641 -8.847 -19.737 1.00 55.16 100 LYS A N 1
ATOM 803 C CA . LYS A 1 100 ? 19.288 -10.268 -19.510 1.00 55.16 100 LYS A CA 1
ATOM 804 C C . LYS A 1 100 ? 19.628 -10.678 -18.091 1.00 55.16 100 LYS A C 1
ATOM 806 O O . LYS A 1 100 ? 18.953 -11.501 -17.479 1.00 55.16 100 LYS A O 1
ATOM 811 N N . GLN A 1 101 ? 20.733 -10.131 -17.595 1.00 51.59 101 GLN A N 1
ATOM 812 C CA . GLN A 1 101 ? 21.277 -10.432 -16.284 1.00 51.59 101 GLN A CA 1
ATOM 813 C C . GLN A 1 101 ? 20.567 -9.660 -15.171 1.00 51.59 101 GLN A C 1
ATOM 815 O O . GLN A 1 101 ? 20.595 -10.118 -14.027 1.00 51.59 101 GLN A O 1
ATOM 820 N N . GLN A 1 102 ? 19.921 -8.548 -15.519 1.00 57.34 102 GLN A N 1
ATOM 821 C CA . GLN A 1 102 ? 19.226 -7.633 -14.623 1.00 57.34 102 GLN A CA 1
ATOM 822 C C . GLN A 1 102 ? 17.831 -8.081 -14.194 1.00 57.34 102 GLN A C 1
ATOM 824 O O . GLN A 1 102 ? 17.208 -7.298 -13.488 1.00 57.34 102 GLN A O 1
ATOM 829 N N . THR A 1 103 ? 17.346 -9.280 -14.572 1.00 51.06 103 THR A N 1
ATOM 830 C CA . THR A 1 103 ? 15.973 -9.783 -14.342 1.00 51.06 103 THR A CA 1
ATOM 831 C C . THR A 1 103 ? 15.387 -9.332 -13.005 1.00 51.06 103 THR A C 1
ATOM 833 O O . THR A 1 103 ? 15.467 -9.977 -11.957 1.00 51.06 103 THR A O 1
ATOM 836 N N . PHE A 1 104 ? 14.754 -8.177 -13.090 1.00 51.28 104 PHE A N 1
ATOM 837 C CA . PHE A 1 104 ? 14.235 -7.363 -12.022 1.00 51.28 104 PHE A CA 1
ATOM 838 C C . PHE A 1 104 ? 12.960 -7.993 -11.401 1.00 51.28 104 PHE A C 1
ATOM 840 O O . PHE A 1 104 ? 12.481 -7.534 -10.370 1.00 51.28 104 PHE A O 1
ATOM 847 N N . VAL A 1 105 ? 12.488 -9.140 -11.921 1.00 44.50 105 VAL A N 1
ATOM 848 C CA . VAL A 1 105 ? 11.460 -10.029 -11.341 1.00 44.50 105 VAL A CA 1
ATOM 849 C C . VAL A 1 105 ? 11.999 -10.813 -10.147 1.00 44.50 105 VAL A C 1
ATOM 851 O O . VAL A 1 105 ? 11.254 -11.071 -9.205 1.00 44.50 105 VAL A O 1
ATOM 854 N N . TYR A 1 106 ? 13.301 -11.114 -10.094 1.00 45.28 106 TYR A N 1
ATOM 855 C CA . TYR A 1 106 ? 13.898 -11.587 -8.843 1.00 45.28 106 TYR A CA 1
ATOM 856 C C . TYR A 1 106 ? 14.059 -10.416 -7.840 1.00 45.28 106 TYR A C 1
ATOM 858 O O . TYR A 1 106 ? 14.071 -10.632 -6.638 1.00 45.28 106 TYR A O 1
ATOM 866 N N . CYS A 1 107 ? 14.062 -9.147 -8.255 1.00 45.34 107 CYS A N 1
ATOM 867 C CA . CYS A 1 107 ? 14.411 -8.012 -7.384 1.00 45.34 107 CYS A CA 1
ATOM 868 C C . CYS A 1 107 ? 13.269 -7.344 -6.586 1.00 45.34 107 CYS A C 1
ATOM 870 O O . CYS A 1 107 ? 13.489 -6.285 -6.001 1.00 45.34 107 CYS A O 1
ATOM 872 N N . LEU A 1 108 ? 12.084 -7.942 -6.450 1.00 48.34 108 LEU A N 1
ATOM 873 C CA . LEU A 1 108 ? 11.142 -7.497 -5.405 1.00 48.34 108 LEU A CA 1
ATOM 874 C C . LEU A 1 108 ? 10.781 -8.614 -4.431 1.00 48.34 108 LEU A C 1
ATOM 876 O O . LEU A 1 108 ? 10.826 -8.399 -3.222 1.00 48.34 108 LEU A O 1
ATOM 880 N N . ILE A 1 109 ? 10.531 -9.820 -4.945 1.00 44.62 109 ILE A N 1
ATOM 881 C CA . ILE A 1 109 ? 10.256 -11.005 -4.123 1.00 44.62 109 ILE A CA 1
ATOM 882 C C . ILE A 1 109 ? 11.562 -11.685 -3.671 1.00 44.62 109 ILE A C 1
ATOM 884 O O . ILE A 1 109 ? 11.674 -12.027 -2.499 1.00 44.62 109 ILE A O 1
ATOM 888 N N . ASN A 1 110 ? 12.604 -11.768 -4.514 1.00 41.09 110 ASN A N 1
ATOM 889 C CA . ASN A 1 110 ? 13.940 -12.226 -4.089 1.00 41.09 110 ASN A CA 1
ATOM 890 C C . ASN A 1 110 ? 14.874 -11.100 -3.622 1.00 41.09 110 ASN A C 1
ATOM 892 O O . ASN A 1 110 ? 15.880 -11.410 -3.006 1.00 41.09 110 ASN A O 1
ATOM 896 N N . PHE A 1 111 ? 14.554 -9.808 -3.771 1.00 48.44 111 PHE A N 1
ATOM 897 C CA . PHE A 1 111 ? 15.294 -8.728 -3.079 1.00 48.44 111 PHE A CA 1
ATOM 898 C C . PHE A 1 111 ? 15.110 -8.791 -1.558 1.00 48.44 111 PHE A C 1
ATOM 900 O O . PHE A 1 111 ? 16.012 -8.422 -0.811 1.00 48.44 111 PHE A O 1
ATOM 907 N N . LEU A 1 112 ? 13.987 -9.353 -1.093 1.00 47.88 112 LEU A N 1
ATOM 908 C CA . LEU A 1 112 ? 13.764 -9.729 0.308 1.00 47.88 112 LEU A CA 1
ATOM 909 C C . LEU A 1 112 ? 14.752 -10.815 0.782 1.00 47.88 112 LEU A C 1
ATOM 911 O O . LEU A 1 112 ? 15.150 -10.800 1.944 1.00 47.88 112 LEU A O 1
ATOM 915 N N . ILE A 1 113 ? 15.171 -11.715 -0.115 1.00 40.38 113 ILE A N 1
ATOM 916 C CA . ILE A 1 113 ? 16.102 -12.824 0.159 1.00 40.38 113 ILE A CA 1
ATOM 917 C C . ILE A 1 113 ? 17.568 -12.377 -0.040 1.00 40.38 113 ILE A C 1
ATOM 919 O O . ILE A 1 113 ? 18.406 -12.583 0.833 1.00 40.38 113 ILE A O 1
ATOM 923 N N . LEU A 1 114 ? 17.873 -11.655 -1.122 1.00 40.16 114 LEU A N 1
ATOM 924 C CA . LEU A 1 114 ? 19.210 -11.168 -1.499 1.00 40.16 114 LEU A CA 1
ATOM 925 C C . LEU A 1 114 ? 19.779 -10.092 -0.565 1.00 40.16 114 LEU A C 1
ATOM 927 O O . LEU A 1 114 ? 20.997 -9.998 -0.400 1.00 40.16 114 LEU A O 1
ATOM 931 N N . LEU A 1 115 ? 18.930 -9.282 0.079 1.00 43.88 115 LEU A N 1
ATOM 932 C CA . LEU A 1 115 ? 19.389 -8.268 1.036 1.00 43.88 115 LEU A CA 1
ATOM 933 C C . LEU A 1 115 ? 20.073 -8.858 2.279 1.00 43.88 115 LEU A C 1
ATOM 935 O O . LEU A 1 115 ? 20.749 -8.121 3.002 1.00 43.88 115 LEU A O 1
ATOM 939 N N . MET A 1 116 ? 19.931 -10.163 2.523 1.00 43.59 116 MET A N 1
ATOM 940 C CA . MET A 1 116 ? 20.571 -10.842 3.648 1.00 43.59 116 MET A CA 1
ATOM 941 C C . MET A 1 116 ? 22.022 -11.276 3.361 1.00 43.59 116 MET A C 1
ATOM 943 O O . MET A 1 116 ? 22.745 -11.553 4.315 1.00 43.59 116 MET A O 1
ATOM 947 N N . GLU A 1 117 ? 22.497 -11.259 2.104 1.00 41.00 117 GLU A N 1
ATOM 948 C CA . GLU A 1 117 ? 23.746 -11.958 1.727 1.00 41.00 117 GLU A CA 1
ATOM 949 C C . GLU A 1 117 ? 24.875 -11.093 1.119 1.00 41.00 117 GLU A C 1
ATOM 951 O O . GLU A 1 117 ? 25.977 -11.596 0.882 1.00 41.00 117 GLU A O 1
ATOM 956 N N . THR A 1 118 ? 24.697 -9.785 0.891 1.00 42.81 118 THR A N 1
ATOM 957 C CA . THR A 1 118 ? 25.758 -8.976 0.249 1.00 42.81 118 THR A CA 1
ATOM 958 C C . THR A 1 118 ? 26.857 -8.518 1.225 1.00 42.81 118 THR A C 1
ATOM 960 O O . THR A 1 118 ? 26.619 -7.807 2.206 1.00 42.81 118 THR A O 1
ATOM 963 N N . LYS A 1 119 ? 28.109 -8.909 0.930 1.00 43.16 119 LYS A N 1
ATOM 964 C CA . LYS A 1 119 ? 29.311 -8.641 1.752 1.00 43.16 119 LYS A CA 1
ATOM 965 C C . LYS A 1 119 ? 29.914 -7.231 1.596 1.00 43.16 119 LYS A C 1
ATOM 967 O O . LYS A 1 119 ? 30.733 -6.841 2.421 1.00 43.16 119 LYS A O 1
ATOM 972 N N . LYS A 1 120 ? 29.508 -6.437 0.595 1.00 51.38 120 LYS A N 1
ATOM 973 C CA . LYS A 1 120 ? 29.896 -5.017 0.453 1.00 51.38 120 LYS A CA 1
ATOM 974 C C . LYS A 1 120 ? 28.647 -4.139 0.444 1.00 51.38 120 LYS A C 1
ATOM 976 O O . LYS A 1 120 ? 27.915 -4.101 -0.538 1.00 51.38 120 LYS A O 1
ATOM 981 N N . ARG A 1 121 ? 28.399 -3.449 1.558 1.00 57.75 121 ARG A N 1
ATOM 982 C CA . ARG A 1 121 ? 27.284 -2.505 1.718 1.00 57.75 121 ARG A CA 1
ATOM 983 C C . ARG A 1 121 ? 27.752 -1.101 1.343 1.00 57.75 121 ARG A C 1
ATOM 985 O O . ARG A 1 121 ? 28.871 -0.722 1.679 1.00 57.75 121 ARG A O 1
ATOM 992 N N . SER A 1 122 ? 26.892 -0.315 0.699 1.00 60.53 122 SER A N 1
ATOM 993 C CA . SER A 1 122 ? 27.117 1.128 0.581 1.00 60.53 122 SER A CA 1
ATOM 994 C C . SER A 1 122 ? 27.174 1.754 1.981 1.00 60.53 122 SER A C 1
ATOM 996 O O . SER A 1 122 ? 26.355 1.408 2.835 1.00 60.53 122 SER A O 1
ATOM 998 N N . SER A 1 123 ? 28.106 2.678 2.211 1.00 59.53 123 SER A N 1
ATOM 999 C CA . SER A 1 123 ? 28.250 3.413 3.472 1.00 59.53 123 SER A CA 1
ATOM 1000 C C . SER A 1 123 ? 27.831 4.877 3.274 1.00 59.53 123 SER A C 1
ATOM 1002 O O . SER A 1 123 ? 28.484 5.565 2.489 1.00 59.53 123 SER A O 1
ATOM 1004 N N . PRO A 1 124 ? 26.763 5.370 3.938 1.00 67.38 124 PRO A N 1
ATOM 1005 C CA . PRO A 1 124 ? 25.780 4.630 4.737 1.00 67.38 124 PRO A CA 1
ATOM 1006 C C . PRO A 1 124 ? 24.764 3.857 3.870 1.00 67.38 124 PRO A C 1
ATOM 1008 O O . PRO A 1 124 ? 24.488 4.204 2.719 1.00 67.38 124 PRO A O 1
ATOM 1011 N N . GLN A 1 125 ? 24.172 2.799 4.432 1.00 69.38 125 GLN A N 1
ATOM 1012 C CA . GLN A 1 125 ? 23.140 2.012 3.751 1.00 69.38 125 GLN A CA 1
ATOM 1013 C C . GLN A 1 125 ? 21.840 2.831 3.636 1.00 69.38 125 GLN A C 1
ATOM 1015 O O . GLN A 1 125 ? 21.443 3.459 4.623 1.00 69.38 125 GLN A O 1
ATOM 1020 N N . PRO A 1 126 ? 21.136 2.825 2.483 1.00 74.81 126 PRO A N 1
ATOM 1021 C CA . PRO A 1 126 ? 19.868 3.531 2.348 1.00 74.81 126 PRO A CA 1
ATOM 1022 C C . PRO A 1 126 ? 18.871 3.105 3.440 1.00 74.81 126 PRO A C 1
ATOM 1024 O O . PRO A 1 126 ? 18.642 1.901 3.604 1.00 74.81 126 PRO A O 1
ATOM 1027 N N . PRO A 1 127 ? 18.220 4.050 4.148 1.00 80.62 127 PRO A N 1
ATOM 1028 C CA . PRO A 1 127 ? 17.260 3.728 5.206 1.00 80.62 127 PRO A CA 1
ATOM 1029 C C . PRO A 1 127 ? 16.152 2.776 4.748 1.00 80.62 127 PRO A C 1
ATOM 1031 O O . PRO A 1 127 ? 15.738 1.905 5.504 1.00 80.62 127 PRO A O 1
ATOM 1034 N N . THR A 1 128 ? 15.720 2.889 3.488 1.00 78.38 128 THR A N 1
ATOM 1035 C CA . THR A 1 128 ? 14.731 2.000 2.862 1.00 78.38 128 THR A CA 1
ATOM 1036 C C . THR A 1 128 ? 15.107 0.524 2.981 1.00 78.38 128 THR A C 1
ATOM 1038 O O . THR A 1 128 ? 14.250 -0.300 3.280 1.00 78.38 128 THR A O 1
ATOM 1041 N N . VAL A 1 129 ? 16.384 0.186 2.795 1.00 74.50 129 VAL A N 1
ATOM 1042 C CA . VAL A 1 129 ? 16.869 -1.198 2.846 1.00 74.50 129 VAL A CA 1
ATOM 1043 C C . VAL A 1 129 ? 16.847 -1.727 4.278 1.00 74.50 129 VAL A C 1
ATOM 1045 O O . VAL A 1 129 ? 16.319 -2.807 4.535 1.00 74.50 129 VAL A O 1
ATOM 1048 N N . LYS A 1 130 ? 17.353 -0.930 5.228 1.00 78.38 130 LYS A N 1
ATOM 1049 C CA . LYS A 1 130 ? 17.306 -1.258 6.660 1.00 78.38 130 LYS A CA 1
ATOM 1050 C C . LYS A 1 130 ? 15.862 -1.459 7.130 1.00 78.38 130 LYS A C 1
ATOM 1052 O O . LYS A 1 130 ? 15.558 -2.436 7.804 1.00 78.38 130 LYS A O 1
ATOM 1057 N N . ASN A 1 131 ? 14.969 -0.557 6.734 1.00 81.81 131 ASN A N 1
ATOM 1058 C CA . ASN A 1 131 ? 13.560 -0.580 7.113 1.00 81.81 131 ASN A CA 1
ATOM 1059 C C . ASN A 1 131 ? 12.800 -1.766 6.508 1.00 81.81 131 ASN A C 1
ATOM 1061 O O . ASN A 1 131 ? 11.925 -2.326 7.170 1.00 81.81 131 ASN A O 1
ATOM 1065 N N . LEU A 1 132 ? 13.141 -2.169 5.282 1.00 77.69 132 LEU A N 1
ATOM 1066 C CA . LEU A 1 132 ? 12.587 -3.368 4.662 1.00 77.69 132 LEU A CA 1
ATOM 1067 C C . LEU A 1 132 ? 12.980 -4.619 5.452 1.00 77.69 132 LEU A C 1
ATOM 1069 O O . LEU A 1 132 ? 12.100 -5.374 5.853 1.00 77.69 132 LEU A O 1
ATOM 1073 N N . ALA A 1 133 ? 14.266 -4.781 5.776 1.00 77.69 133 ALA A N 1
ATOM 1074 C CA . ALA A 1 133 ? 14.736 -5.900 6.593 1.00 77.69 133 ALA A CA 1
ATOM 1075 C C . ALA A 1 133 ? 14.049 -5.947 7.971 1.00 77.69 133 ALA A C 1
ATOM 1077 O O . ALA A 1 133 ? 13.606 -7.008 8.407 1.00 77.69 133 ALA A O 1
ATOM 1078 N N . THR A 1 134 ? 13.895 -4.797 8.637 1.00 82.75 134 THR A N 1
ATOM 1079 C CA . THR A 1 134 ? 13.146 -4.698 9.901 1.00 82.75 134 THR A CA 1
ATOM 1080 C C . THR A 1 134 ? 11.682 -5.115 9.740 1.00 82.75 134 THR A C 1
ATOM 1082 O O . THR A 1 134 ? 11.144 -5.785 10.614 1.00 82.75 134 THR A O 1
ATOM 1085 N N . THR A 1 135 ? 11.039 -4.752 8.627 1.00 82.75 135 THR A N 1
ATOM 1086 C CA . THR A 1 135 ? 9.627 -5.085 8.366 1.00 82.75 135 THR A CA 1
ATOM 1087 C C . THR A 1 135 ? 9.423 -6.578 8.173 1.00 82.75 135 THR A C 1
ATOM 1089 O O . THR A 1 135 ? 8.513 -7.138 8.773 1.00 82.75 135 THR A O 1
ATOM 1092 N N . ILE A 1 136 ? 10.296 -7.233 7.400 1.00 81.31 136 ILE A N 1
ATOM 1093 C CA . ILE A 1 136 ? 10.248 -8.688 7.190 1.00 81.31 136 ILE A CA 1
ATOM 1094 C C . ILE A 1 136 ? 10.395 -9.416 8.519 1.00 81.31 136 ILE A C 1
ATOM 1096 O O . ILE A 1 136 ? 9.567 -10.259 8.845 1.00 81.31 136 ILE A O 1
ATOM 1100 N N . LYS A 1 137 ? 11.413 -9.047 9.308 1.00 83.69 137 LYS A N 1
ATOM 1101 C CA . LYS A 1 137 ? 11.626 -9.625 10.639 1.00 83.69 137 LYS A CA 1
ATOM 1102 C C . LYS A 1 137 ? 10.410 -9.406 11.533 1.00 83.69 137 LYS A C 1
ATOM 1104 O O . LYS A 1 137 ? 9.956 -10.333 12.186 1.00 83.69 137 LYS A O 1
ATOM 1109 N N . GLY A 1 138 ? 9.827 -8.208 11.499 1.00 86.00 138 GLY A N 1
ATOM 1110 C CA . GLY A 1 138 ? 8.581 -7.912 12.200 1.00 86.00 138 GLY A CA 1
ATOM 1111 C C . GLY A 1 138 ? 7.433 -8.838 11.791 1.00 86.00 138 GLY A C 1
ATOM 1112 O O . GLY A 1 138 ? 6.742 -9.353 12.662 1.00 86.00 138 GLY A O 1
ATOM 1113 N N . PHE A 1 139 ? 7.247 -9.094 10.493 1.00 85.56 139 PHE A N 1
ATOM 1114 C CA . PHE A 1 139 ? 6.225 -10.029 10.015 1.00 85.56 139 PHE A CA 1
ATOM 1115 C C . PHE A 1 139 ? 6.508 -11.477 10.403 1.00 85.56 139 PHE A C 1
ATOM 1117 O O . PHE A 1 139 ? 5.567 -12.183 10.748 1.00 85.56 139 PHE A O 1
ATOM 1124 N N . GLN A 1 140 ? 7.769 -11.913 10.396 1.00 86.94 140 GLN A N 1
ATOM 1125 C CA . GLN A 1 140 ? 8.151 -13.253 10.851 1.00 86.94 140 GLN A CA 1
ATOM 1126 C C . GLN A 1 140 ? 7.814 -13.461 12.334 1.00 86.94 140 GLN A C 1
ATOM 1128 O O . GLN A 1 140 ? 7.206 -14.470 12.683 1.00 86.94 140 GLN A O 1
ATOM 1133 N N . GLU A 1 141 ? 8.134 -12.486 13.188 1.00 89.62 141 GLU A N 1
ATOM 1134 C CA . GLU A 1 141 ? 7.809 -12.545 14.619 1.00 89.62 141 GLU A CA 1
ATOM 1135 C C . GLU A 1 141 ? 6.296 -12.505 14.869 1.00 89.62 141 GLU A C 1
ATOM 1137 O O . GLU A 1 141 ? 5.767 -13.319 15.623 1.00 89.62 141 GLU A O 1
ATOM 1142 N N . VAL A 1 142 ? 5.573 -11.605 14.193 1.00 89.31 142 VAL A N 1
ATOM 1143 C CA . VAL A 1 142 ? 4.106 -11.529 14.296 1.00 89.31 142 VAL A CA 1
ATOM 1144 C C . VAL A 1 142 ? 3.461 -12.833 13.834 1.00 89.31 142 VAL A C 1
ATOM 1146 O O . VAL A 1 142 ? 2.568 -13.341 14.507 1.00 89.31 142 VAL A O 1
ATOM 1149 N N . TYR A 1 143 ? 3.921 -13.395 12.715 1.00 89.00 143 TYR A N 1
ATOM 1150 C CA . TYR A 1 143 ? 3.420 -14.671 12.218 1.00 89.00 143 TYR A CA 1
ATOM 1151 C C . TYR A 1 143 ? 3.612 -15.781 13.243 1.00 89.00 143 TYR A C 1
ATOM 1153 O O . TYR A 1 143 ? 2.667 -16.512 13.509 1.00 89.00 143 TYR A O 1
ATOM 1161 N N . LYS A 1 144 ? 4.802 -15.880 13.846 1.00 91.88 144 LYS A N 1
ATOM 1162 C CA . LYS A 1 144 ? 5.102 -16.892 14.860 1.00 91.88 144 LYS A CA 1
ATOM 1163 C C . LYS A 1 144 ? 4.128 -16.810 16.037 1.00 91.88 144 LYS A C 1
ATOM 1165 O O . LYS A 1 144 ? 3.481 -17.800 16.353 1.00 91.88 144 LYS A O 1
ATOM 1170 N N . VAL A 1 145 ? 3.946 -15.615 16.606 1.00 93.19 145 VAL A N 1
ATOM 1171 C CA . VAL A 1 145 ? 3.010 -15.397 17.722 1.00 93.19 145 VAL A CA 1
ATOM 1172 C C . VAL A 1 145 ? 1.578 -15.773 17.337 1.00 93.19 145 VAL A C 1
ATOM 1174 O O . VAL A 1 145 ? 0.894 -16.459 18.091 1.00 93.19 145 VAL A O 1
ATOM 1177 N N . LEU A 1 146 ? 1.105 -15.346 16.165 1.00 89.00 146 LEU A N 1
ATOM 1178 C CA . LEU A 1 146 ? -0.260 -15.637 15.718 1.00 89.00 146 LEU A CA 1
ATOM 1179 C C . LEU A 1 146 ? -0.456 -17.129 15.412 1.00 89.00 146 LEU A C 1
ATOM 1181 O O . LEU A 1 146 ? -1.493 -17.696 15.758 1.00 89.00 146 LEU A O 1
ATOM 1185 N N . HIS A 1 147 ? 0.551 -17.772 14.827 1.00 91.06 147 HIS A N 1
ATOM 1186 C CA . HIS A 1 147 ? 0.553 -19.198 14.532 1.00 91.06 147 HIS A CA 1
ATOM 1187 C C . HIS A 1 147 ? 0.486 -20.043 15.806 1.00 91.06 147 HIS A C 1
ATOM 1189 O O . HIS A 1 147 ? -0.327 -20.966 15.876 1.00 91.06 147 HIS A O 1
ATOM 1195 N N . ASP A 1 148 ? 1.260 -19.681 16.833 1.00 92.31 148 ASP A N 1
ATOM 1196 C CA . ASP A 1 148 ? 1.226 -20.332 18.148 1.00 92.31 148 ASP A CA 1
ATOM 1197 C C . ASP A 1 148 ? -0.157 -20.193 18.823 1.00 92.31 148 ASP A C 1
ATOM 1199 O O . ASP A 1 148 ? -0.559 -21.051 19.604 1.00 92.31 148 ASP A O 1
ATOM 1203 N N . ASN A 1 149 ? -0.935 -19.169 18.451 1.00 91.31 149 ASN A N 1
ATOM 1204 C CA . ASN A 1 149 ? -2.323 -18.949 18.880 1.00 91.31 149 ASN A CA 1
ATOM 1205 C C . ASN A 1 149 ? -3.379 -19.521 17.902 1.00 91.31 149 ASN A C 1
ATOM 1207 O O . ASN A 1 149 ? -4.559 -19.175 17.970 1.00 91.31 149 ASN A O 1
ATOM 1211 N N . GLY A 1 150 ? -2.984 -20.390 16.966 1.00 90.38 150 GLY A N 1
ATOM 1212 C CA . GLY A 1 150 ? -3.901 -21.085 16.055 1.00 90.38 150 GLY A CA 1
ATOM 1213 C C . GLY A 1 150 ? -4.322 -20.299 14.805 1.00 90.38 150 GLY A C 1
ATOM 1214 O O . GLY A 1 150 ? -5.166 -20.779 14.037 1.00 90.38 150 GLY A O 1
ATOM 1215 N N . ILE A 1 151 ? -3.740 -19.122 14.553 1.00 87.31 151 ILE A N 1
ATOM 1216 C CA . ILE A 1 151 ? -3.974 -18.324 13.341 1.00 87.31 151 ILE A CA 1
ATOM 1217 C C . ILE A 1 151 ? -2.937 -18.708 12.280 1.00 87.31 151 ILE A C 1
ATOM 1219 O O . ILE A 1 151 ? -1.762 -18.372 12.374 1.00 87.31 151 ILE A O 1
ATOM 1223 N N . ARG A 1 152 ? -3.381 -19.402 11.229 1.00 86.25 152 ARG A N 1
ATOM 1224 C CA . ARG A 1 152 ? -2.495 -19.967 10.191 1.00 86.25 152 ARG A CA 1
ATOM 1225 C C . ARG A 1 152 ? -2.203 -19.031 9.018 1.00 86.25 152 ARG A C 1
ATOM 1227 O O . ARG A 1 152 ? -1.389 -19.357 8.162 1.00 86.25 152 ARG A O 1
ATOM 1234 N N . SER A 1 153 ? -2.874 -17.888 8.949 1.00 83.25 153 SER A N 1
ATOM 1235 C CA . SER A 1 153 ? -2.752 -16.945 7.838 1.00 83.25 153 SER A CA 1
ATOM 1236 C C . SER A 1 153 ? -2.943 -15.516 8.318 1.00 83.25 153 SER A C 1
ATOM 1238 O O . SER A 1 153 ? -3.810 -15.254 9.150 1.00 83.25 153 SER A O 1
ATOM 1240 N N . ILE A 1 154 ? -2.181 -14.588 7.743 1.00 78.88 154 ILE A N 1
ATOM 1241 C CA . ILE A 1 154 ? -2.247 -13.155 8.049 1.00 78.88 154 ILE A CA 1
ATOM 1242 C C . ILE A 1 154 ? -2.413 -12.343 6.774 1.00 78.88 154 ILE A C 1
ATOM 1244 O O . ILE A 1 154 ? -1.692 -12.532 5.795 1.00 78.88 154 ILE A O 1
ATOM 1248 N N . LEU A 1 155 ? -3.328 -11.380 6.824 1.00 77.69 155 LEU A N 1
ATOM 1249 C CA . LEU A 1 155 ? -3.507 -10.387 5.775 1.00 77.69 155 LEU A CA 1
ATOM 1250 C C . LEU A 1 155 ? -2.538 -9.228 6.011 1.00 77.69 155 LEU A C 1
ATOM 1252 O O . LEU A 1 155 ? -2.811 -8.321 6.793 1.00 77.69 155 LEU A O 1
ATOM 1256 N N . LEU A 1 156 ? -1.402 -9.240 5.310 1.00 76.00 156 LEU A N 1
ATOM 1257 C CA . LEU A 1 156 ? -0.368 -8.201 5.443 1.00 76.00 156 LEU A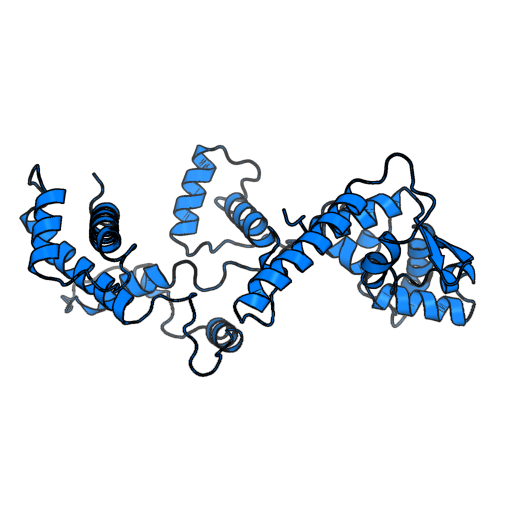 CA 1
ATOM 1258 C C . LEU A 1 156 ? -0.849 -6.797 5.040 1.00 76.00 156 LEU A C 1
ATOM 1260 O O . LEU A 1 156 ? -0.249 -5.808 5.455 1.00 76.00 156 LEU A O 1
ATOM 1264 N N . ARG A 1 157 ? -1.953 -6.698 4.286 1.00 74.25 157 ARG A N 1
ATOM 1265 C CA . ARG A 1 157 ? -2.643 -5.429 4.004 1.00 74.25 157 ARG A CA 1
ATOM 1266 C C . ARG A 1 157 ? -3.018 -4.683 5.287 1.00 74.25 157 ARG A C 1
ATOM 1268 O O . ARG A 1 157 ? -2.878 -3.472 5.336 1.00 74.25 157 ARG A O 1
ATOM 1275 N N . ASN A 1 158 ? -3.385 -5.397 6.347 1.00 78.25 158 ASN A N 1
ATOM 1276 C CA . ASN A 1 158 ? -3.785 -4.781 7.615 1.00 78.25 158 ASN A CA 1
ATOM 1277 C C . ASN A 1 158 ? -2.586 -4.241 8.416 1.00 78.25 158 ASN A C 1
ATOM 1279 O O . ASN A 1 158 ? -2.762 -3.622 9.459 1.00 78.25 158 ASN A O 1
ATOM 1283 N N . PHE A 1 159 ? -1.359 -4.476 7.941 1.00 77.56 159 PHE A N 1
ATOM 1284 C CA . PHE A 1 159 ? -0.120 -4.005 8.555 1.00 77.56 159 PHE A CA 1
ATOM 1285 C C . PHE A 1 159 ? 0.504 -2.828 7.788 1.00 77.56 159 PHE A C 1
ATOM 1287 O O . PHE A 1 159 ? 1.718 -2.604 7.840 1.00 77.56 159 PHE A O 1
ATOM 1294 N N . ASN A 1 160 ? -0.314 -2.068 7.059 1.00 77.88 160 ASN A N 1
ATOM 1295 C CA . ASN A 1 160 ? 0.068 -0.790 6.471 1.00 77.88 160 ASN A CA 1
ATOM 1296 C C . ASN A 1 160 ? -0.724 0.360 7.124 1.00 77.88 160 ASN A C 1
ATOM 1298 O O . ASN A 1 160 ? -1.585 0.140 7.969 1.00 77.88 160 ASN A O 1
ATOM 1302 N N . GLN A 1 161 ? -0.382 1.599 6.771 1.00 80.44 161 GLN A N 1
ATOM 1303 C CA . GLN A 1 161 ? -1.095 2.786 7.256 1.00 80.44 161 GLN A CA 1
ATOM 1304 C C . GLN A 1 161 ? -2.001 3.391 6.177 1.00 80.44 161 GLN A C 1
ATOM 1306 O O . GLN A 1 161 ? -2.336 4.571 6.261 1.00 80.44 161 GLN A O 1
ATOM 1311 N N . ASP A 1 162 ? -2.340 2.624 5.139 1.00 78.25 162 ASP A N 1
ATOM 1312 C CA . ASP A 1 162 ? -3.049 3.152 3.971 1.00 78.25 162 ASP A CA 1
ATOM 1313 C C . ASP A 1 162 ? -4.448 3.617 4.371 1.00 78.25 162 ASP A C 1
ATOM 1315 O O . ASP A 1 162 ? -4.846 4.710 3.982 1.00 78.25 162 ASP A O 1
ATOM 1319 N N . SER A 1 163 ? -5.112 2.896 5.278 1.00 75.19 163 SER A N 1
ATOM 1320 C CA . SER A 1 163 ? -6.398 3.307 5.853 1.00 75.19 163 SER A CA 1
ATOM 1321 C C . SER A 1 163 ? -6.304 4.632 6.609 1.00 75.19 163 SER A C 1
ATOM 1323 O O . SER A 1 163 ? -7.176 5.487 6.485 1.00 75.19 163 SER A O 1
ATOM 1325 N N . LEU A 1 164 ? -5.200 4.888 7.314 1.00 80.75 164 LEU A N 1
ATOM 1326 C CA . LEU A 1 164 ? -4.982 6.185 7.956 1.00 80.75 164 LEU A CA 1
ATOM 1327 C C . LEU A 1 164 ? -4.706 7.297 6.924 1.00 80.75 164 LEU A C 1
ATOM 1329 O O . LEU A 1 164 ? -5.194 8.417 7.069 1.00 80.75 164 LEU A O 1
ATOM 1333 N N . GLU A 1 165 ? -3.948 7.008 5.862 1.00 81.25 165 GLU A N 1
ATOM 1334 C CA . GLU A 1 165 ? -3.727 7.963 4.766 1.00 81.25 165 GLU A CA 1
ATOM 1335 C C . GLU A 1 165 ? -5.029 8.288 4.019 1.00 81.25 165 GLU A C 1
ATOM 1337 O O . GLU A 1 165 ? -5.264 9.456 3.692 1.00 81.25 165 GLU A O 1
ATOM 1342 N N . ASN A 1 166 ? -5.888 7.286 3.821 1.00 77.69 166 ASN A N 1
ATOM 1343 C CA . ASN A 1 166 ? -7.232 7.419 3.269 1.00 77.69 166 ASN A CA 1
ATOM 1344 C C . ASN A 1 166 ? -8.112 8.302 4.146 1.00 77.69 166 ASN A C 1
ATOM 1346 O O . ASN A 1 166 ? -8.741 9.228 3.640 1.00 77.69 166 ASN A O 1
ATOM 1350 N N . PHE A 1 167 ? -8.084 8.089 5.461 1.00 79.25 167 PHE A N 1
ATOM 1351 C CA . PHE A 1 167 ? -8.822 8.904 6.420 1.00 79.25 167 PHE A CA 1
ATOM 1352 C C . PHE A 1 167 ? -8.390 10.371 6.346 1.00 79.25 167 PHE A C 1
ATOM 1354 O O . PHE A 1 167 ? -9.221 11.272 6.250 1.00 79.25 167 PHE A O 1
ATOM 1361 N N . TYR A 1 168 ? -7.084 10.640 6.285 1.00 81.88 168 TYR A N 1
ATOM 1362 C CA . TYR A 1 168 ? -6.598 12.004 6.068 1.00 81.88 168 TYR A CA 1
ATOM 1363 C C . TYR A 1 168 ? -6.964 12.563 4.686 1.00 81.88 168 TYR A C 1
ATOM 1365 O O . TYR A 1 168 ? -7.127 13.775 4.540 1.00 81.88 168 TYR A O 1
ATOM 1373 N N . GLY A 1 169 ? -7.070 11.712 3.663 1.00 77.62 169 GLY A N 1
ATOM 1374 C CA . GLY A 1 169 ? -7.605 12.074 2.351 1.00 77.62 169 GLY A CA 1
ATOM 1375 C C . GLY A 1 169 ? -9.056 12.539 2.442 1.00 77.62 169 GLY A C 1
ATOM 1376 O O . GLY A 1 169 ? -9.368 13.619 1.944 1.00 77.62 169 GLY A O 1
ATOM 1377 N N . ALA A 1 170 ? -9.891 11.784 3.156 1.00 75.56 170 ALA A N 1
ATOM 1378 C CA . ALA A 1 170 ? -11.286 12.111 3.416 1.00 75.56 170 ALA A CA 1
ATOM 1379 C C . ALA A 1 170 ? -11.435 13.454 4.141 1.00 75.56 170 ALA A C 1
ATOM 1381 O O . ALA A 1 170 ? -12.188 14.317 3.689 1.00 75.56 170 ALA A O 1
ATOM 1382 N N . MET A 1 171 ? -10.642 13.680 5.198 1.00 79.50 171 MET A N 1
ATOM 1383 C CA . MET A 1 171 ? -10.618 14.956 5.932 1.00 79.50 171 MET A CA 1
ATOM 1384 C C . MET A 1 171 ? -10.324 16.139 5.017 1.00 79.50 171 MET A C 1
ATOM 1386 O O . MET A 1 171 ? -10.998 17.161 5.085 1.00 79.50 171 MET A O 1
ATOM 1390 N N . ARG A 1 172 ? -9.318 15.999 4.146 1.00 78.75 172 ARG A N 1
ATOM 1391 C CA . ARG A 1 172 ? -8.929 17.062 3.214 1.00 78.75 172 ARG A CA 1
ATOM 1392 C C . ARG A 1 172 ? -9.932 17.257 2.087 1.00 78.75 172 ARG A C 1
ATOM 1394 O O . ARG A 1 172 ? -10.003 18.353 1.554 1.00 78.75 172 ARG A O 1
ATOM 1401 N N . ALA A 1 173 ? -10.670 16.223 1.690 1.00 73.31 173 ALA A N 1
ATOM 1402 C CA . ALA A 1 173 ? -11.680 16.315 0.640 1.00 73.31 173 ALA A CA 1
ATOM 1403 C C . ALA A 1 173 ? -12.956 17.035 1.109 1.00 73.31 173 ALA A C 1
ATOM 1405 O O . ALA A 1 173 ? -13.669 17.612 0.285 1.00 73.31 173 ALA A O 1
ATOM 1406 N N . HIS A 1 174 ? -13.221 17.028 2.417 1.00 68.62 174 HIS A N 1
ATOM 1407 C CA . HIS A 1 174 ? -14.393 17.648 3.020 1.00 68.62 174 HIS A CA 1
ATOM 1408 C C . HIS A 1 174 ? -14.386 19.184 2.862 1.00 68.62 174 HIS A C 1
ATOM 1410 O O . HIS A 1 174 ? -13.343 19.825 2.991 1.00 68.62 174 HIS A O 1
ATOM 1416 N N . GLY A 1 175 ? -15.549 19.776 2.556 1.00 61.19 175 GLY A N 1
ATOM 1417 C CA . GLY A 1 175 ? -15.726 21.234 2.472 1.00 61.19 175 GLY A CA 1
ATOM 1418 C C . GLY A 1 175 ? -14.884 21.934 1.394 1.00 61.19 175 GLY A C 1
ATOM 1419 O O . GLY A 1 175 ? -14.096 22.816 1.717 1.00 61.19 175 GLY A O 1
ATOM 1420 N N . TYR A 1 176 ? -15.055 21.562 0.118 1.00 65.06 176 TYR A N 1
ATOM 1421 C CA . TYR A 1 176 ? -14.353 22.157 -1.040 1.00 65.06 176 TYR A CA 1
ATOM 1422 C C . TYR A 1 176 ? -12.829 21.938 -1.079 1.00 65.06 176 TYR A C 1
ATOM 1424 O O . TYR A 1 176 ? -12.081 22.786 -1.560 1.00 65.06 176 TYR A O 1
ATOM 1432 N N . ARG A 1 177 ? -12.360 20.757 -0.653 1.00 67.69 177 ARG A N 1
ATOM 1433 C CA . ARG A 1 177 ? -10.944 20.351 -0.713 1.00 67.69 177 ARG A CA 1
ATOM 1434 C C . ARG A 1 177 ? -9.995 21.284 0.049 1.00 67.69 177 ARG A C 1
ATOM 1436 O O . ARG A 1 177 ? -9.118 21.928 -0.533 1.00 67.69 177 ARG A O 1
ATOM 1443 N N . ASN A 1 178 ? -10.115 21.300 1.371 1.00 76.06 178 ASN A N 1
ATOM 1444 C CA . ASN A 1 178 ? -9.143 21.967 2.225 1.00 76.06 178 ASN A CA 1
ATOM 1445 C C . ASN A 1 178 ? -7.879 21.106 2.419 1.00 76.06 178 ASN A C 1
ATOM 1447 O O . ASN A 1 178 ? -7.816 20.233 3.283 1.00 76.06 178 ASN A O 1
ATOM 1451 N N . ASN A 1 179 ? -6.833 21.376 1.635 1.00 81.38 179 ASN A N 1
ATOM 1452 C CA . ASN A 1 179 ? -5.576 20.619 1.700 1.00 81.38 179 ASN A CA 1
ATOM 1453 C C . ASN A 1 179 ? -4.752 20.862 2.980 1.00 81.38 179 ASN A C 1
ATOM 1455 O O . ASN A 1 179 ? -3.838 20.081 3.251 1.00 81.38 179 ASN A O 1
ATOM 1459 N N . ASN A 1 180 ? -5.052 21.913 3.749 1.00 83.56 180 ASN A N 1
ATOM 1460 C CA . ASN A 1 180 ? -4.312 22.283 4.955 1.00 83.56 180 ASN A CA 1
ATOM 1461 C C . ASN A 1 180 ? -5.261 22.796 6.061 1.00 83.56 180 ASN A C 1
ATOM 1463 O O . ASN A 1 180 ? -5.266 23.993 6.358 1.00 83.56 180 ASN A O 1
ATOM 1467 N N . PRO A 1 181 ? -6.097 21.919 6.648 1.00 83.44 181 PRO A N 1
ATOM 1468 C CA . PRO A 1 181 ? -7.049 22.316 7.679 1.00 83.44 181 PRO A CA 1
ATOM 1469 C C . PRO A 1 181 ? -6.342 22.725 8.976 1.00 83.44 181 PRO A C 1
ATOM 1471 O O . PRO A 1 181 ? -5.333 22.133 9.362 1.00 83.44 181 PRO A O 1
ATOM 1474 N N . THR A 1 182 ? -6.906 23.703 9.688 1.00 85.19 182 THR A N 1
ATOM 1475 C CA . THR A 1 182 ? -6.525 23.974 11.083 1.00 85.19 182 THR A CA 1
ATOM 1476 C C . THR A 1 182 ? -6.998 22.833 11.992 1.00 85.19 182 THR A C 1
ATOM 1478 O O . THR A 1 182 ? -7.842 22.026 11.600 1.00 85.19 182 THR A O 1
ATOM 1481 N N . CYS A 1 183 ? -6.497 22.764 13.229 1.00 88.38 183 CYS A N 1
ATOM 1482 C CA . CYS A 1 183 ? -6.933 21.746 14.195 1.00 88.38 183 CYS A CA 1
ATOM 1483 C C . CYS A 1 183 ? -8.455 21.755 14.422 1.00 88.38 183 CYS A C 1
ATOM 1485 O O . CYS A 1 183 ? -9.070 20.697 14.535 1.00 88.38 183 CYS A O 1
ATOM 1487 N N . GLU A 1 184 ? -9.066 22.940 14.448 1.00 82.31 184 GLU A N 1
ATOM 1488 C CA . GLU A 1 184 ? -10.514 23.102 14.587 1.00 82.31 184 GLU A CA 1
ATOM 1489 C C . GLU A 1 184 ? -11.260 22.559 13.363 1.00 82.31 184 GLU A C 1
ATOM 1491 O O . GLU A 1 184 ? -12.172 21.745 13.499 1.00 82.31 184 GLU A O 1
ATOM 1496 N N . MET A 1 185 ? -10.817 22.926 12.157 1.00 80.88 185 MET A N 1
ATOM 1497 C CA . MET A 1 185 ? -11.399 22.431 10.906 1.00 80.88 185 MET A CA 1
ATOM 1498 C C . MET A 1 185 ? -11.251 20.914 10.769 1.00 80.88 185 MET A C 1
ATOM 1500 O O . MET A 1 185 ? -12.156 20.248 10.267 1.00 80.88 185 MET A O 1
ATOM 1504 N N . PHE A 1 186 ? -10.130 20.360 11.236 1.00 84.38 186 PHE A N 1
ATOM 1505 C CA . PHE A 1 186 ? -9.903 18.921 11.285 1.00 84.38 186 PHE A CA 1
ATOM 1506 C C . PHE A 1 186 ? -10.894 18.237 12.233 1.00 84.38 186 PHE A C 1
ATOM 1508 O O . PHE A 1 186 ? -11.541 17.271 11.841 1.00 84.38 186 PHE A O 1
ATOM 1515 N N . ALA A 1 187 ? -11.061 18.758 13.454 1.00 82.94 187 ALA A N 1
ATOM 1516 C CA . ALA A 1 187 ? -12.005 18.213 14.428 1.00 82.94 187 ALA A CA 1
ATOM 1517 C C . ALA A 1 187 ? -13.456 18.276 13.925 1.00 82.94 187 ALA A C 1
ATOM 1519 O O . ALA A 1 187 ? -14.208 17.315 14.088 1.00 82.94 187 ALA A O 1
ATOM 1520 N N . SER A 1 188 ? -13.847 19.374 13.278 1.00 78.56 188 SER A N 1
ATOM 1521 C CA . SER A 1 188 ? -15.176 19.520 12.675 1.00 78.56 188 SER A CA 1
ATOM 1522 C C . SER A 1 188 ? -15.382 18.565 11.499 1.00 78.56 188 SER A C 1
ATOM 1524 O O . SER A 1 188 ? -16.382 17.855 11.471 1.00 78.56 188 SER A O 1
ATOM 1526 N N . SER A 1 189 ? -14.408 18.454 10.589 1.00 78.31 189 SER A N 1
ATOM 1527 C CA . SER A 1 189 ? -14.469 17.500 9.467 1.00 78.31 189 SER A CA 1
ATOM 1528 C C . SER A 1 189 ? -14.521 16.053 9.952 1.00 78.31 189 SER A C 1
ATOM 1530 O O . SER A 1 189 ? -15.229 15.237 9.369 1.00 78.31 189 SER A O 1
ATOM 1532 N N . TYR A 1 190 ? -13.825 15.740 11.051 1.00 81.62 190 TYR A N 1
ATOM 1533 C CA . TYR A 1 190 ? -13.888 14.428 11.681 1.00 81.62 190 TYR A CA 1
ATOM 1534 C C . TYR A 1 190 ? -15.277 14.094 12.194 1.00 81.62 190 TYR A C 1
ATOM 1536 O O . TYR A 1 190 ? -15.777 13.021 11.874 1.00 81.62 190 TYR A O 1
ATOM 1544 N N . ARG A 1 191 ? -15.921 15.008 12.929 1.00 76.19 191 ARG A N 1
ATOM 1545 C CA . ARG A 1 191 ? -17.302 14.804 13.391 1.00 76.19 191 ARG A CA 1
ATOM 1546 C C . ARG A 1 191 ? -18.247 14.576 12.215 1.00 76.19 191 ARG A C 1
ATOM 1548 O O . ARG A 1 191 ? -19.025 13.634 12.250 1.00 76.19 191 ARG A O 1
ATOM 1555 N N . THR A 1 192 ? -18.137 15.374 11.155 1.00 72.12 192 THR A N 1
ATOM 1556 C CA . THR A 1 192 ? -19.008 15.231 9.981 1.00 72.12 192 THR A CA 1
ATOM 1557 C C . THR A 1 192 ? -18.768 13.925 9.229 1.00 72.12 192 THR A C 1
ATOM 1559 O O . THR A 1 192 ? -19.719 13.240 8.867 1.00 72.12 192 THR A O 1
ATOM 1562 N N . LEU A 1 193 ? -17.511 13.534 9.010 1.00 69.69 193 LEU A N 1
ATOM 1563 C CA . LEU A 1 193 ? -17.195 12.246 8.390 1.00 69.69 193 LEU A CA 1
ATOM 1564 C C . LEU A 1 193 ? -17.654 11.086 9.273 1.00 69.69 193 LEU A C 1
ATOM 1566 O O . LEU A 1 193 ? -18.208 10.127 8.756 1.00 69.69 193 LEU A O 1
ATOM 1570 N N . LEU A 1 194 ? -17.498 11.192 10.593 1.00 70.50 194 LEU A N 1
ATOM 1571 C CA . LEU A 1 194 ? -17.996 10.205 11.548 1.00 70.50 194 LEU A CA 1
ATOM 1572 C C . LEU A 1 194 ? -19.524 10.137 11.599 1.00 70.50 194 LEU A C 1
ATOM 1574 O O . LEU A 1 194 ? -20.032 9.133 12.053 1.00 70.50 194 LEU A O 1
ATOM 1578 N N . LEU A 1 195 ? -20.269 11.153 11.167 1.00 63.81 195 LEU A N 1
ATOM 1579 C CA . LEU A 1 195 ? -21.726 11.049 11.007 1.00 63.81 195 LEU A CA 1
ATOM 1580 C C . LEU A 1 195 ? -22.102 10.440 9.648 1.00 63.81 195 LEU A C 1
ATOM 1582 O O . LEU A 1 195 ? -23.120 9.771 9.526 1.00 63.81 195 LEU A O 1
ATOM 1586 N N . ASN A 1 196 ? -21.239 10.606 8.645 1.00 62.72 196 ASN A N 1
ATOM 1587 C CA . ASN A 1 196 ? -21.444 10.136 7.275 1.00 62.72 196 ASN A CA 1
ATOM 1588 C C . ASN A 1 196 ? -20.712 8.813 6.972 1.00 62.72 196 ASN A C 1
ATOM 1590 O O . ASN A 1 196 ? -20.247 8.613 5.856 1.00 62.72 196 ASN A O 1
ATOM 1594 N N . ASN A 1 197 ? -20.545 7.923 7.953 1.00 61.81 197 ASN A N 1
ATOM 1595 C CA . ASN A 1 197 ? -19.870 6.617 7.807 1.00 61.81 197 ASN A CA 1
ATOM 1596 C C . ASN A 1 197 ? -18.444 6.677 7.221 1.00 61.81 197 ASN A C 1
ATOM 1598 O O . ASN A 1 197 ? -18.003 5.783 6.511 1.00 61.81 197 ASN A O 1
ATOM 1602 N N . LEU A 1 198 ? -17.712 7.754 7.507 1.00 61.38 198 LEU A N 1
ATOM 1603 C CA . LEU A 1 198 ? -16.404 8.071 6.923 1.00 61.38 198 LEU A CA 1
ATOM 1604 C C . LEU A 1 198 ? -16.413 8.130 5.382 1.00 61.38 198 LEU A C 1
ATOM 1606 O O . LEU A 1 198 ? -15.350 8.127 4.755 1.00 61.38 198 LEU A O 1
ATOM 1610 N N . MET A 1 199 ? -17.596 8.257 4.774 1.00 56.03 199 MET A N 1
ATOM 1611 C CA . MET A 1 199 ? -17.764 8.409 3.338 1.00 56.03 199 MET A CA 1
ATOM 1612 C C . MET A 1 199 ? -17.273 9.788 2.918 1.00 56.03 199 MET A C 1
ATOM 1614 O O . MET A 1 199 ? -17.673 10.824 3.454 1.00 56.03 199 MET A O 1
ATOM 1618 N N . SER A 1 200 ? -16.393 9.814 1.925 1.00 56.38 200 SER A N 1
ATOM 1619 C CA . SER A 1 200 ? -15.918 11.054 1.323 1.00 56.38 200 SER A CA 1
ATOM 1620 C C . SER A 1 200 ? -15.736 10.868 -0.171 1.00 56.38 200 SER A C 1
ATOM 1622 O O . SER A 1 200 ? -15.443 9.770 -0.640 1.00 56.38 200 SER A O 1
ATOM 1624 N N . ALA A 1 201 ? -15.872 11.956 -0.927 1.00 51.59 201 ALA A N 1
ATOM 1625 C CA . ALA A 1 201 ? -15.513 11.947 -2.333 1.00 51.59 201 ALA A CA 1
ATOM 1626 C C . ALA A 1 201 ? -14.001 11.696 -2.468 1.00 51.59 201 ALA A C 1
ATOM 1628 O O . ALA A 1 201 ? -13.186 12.580 -2.181 1.00 51.59 201 ALA A O 1
ATOM 1629 N N . HIS A 1 202 ? -13.617 10.499 -2.920 1.00 52.88 202 HIS A N 1
ATOM 1630 C CA . HIS A 1 202 ? -12.218 10.190 -3.209 1.00 52.88 202 HIS A CA 1
ATOM 1631 C C . HIS A 1 202 ? -11.670 11.131 -4.280 1.00 52.88 202 HIS A C 1
ATOM 1633 O O . HIS A 1 202 ? -12.320 11.448 -5.279 1.00 52.88 202 HIS A O 1
ATOM 1639 N N . SER A 1 203 ? -10.428 11.578 -4.102 1.00 50.06 203 SER A N 1
ATOM 1640 C CA . SER A 1 203 ? -9.760 12.365 -5.136 1.00 50.06 203 SER A CA 1
ATOM 1641 C C . SER A 1 203 ? -9.495 11.495 -6.378 1.00 50.06 203 SER A C 1
ATOM 1643 O O . SER A 1 203 ? -8.950 10.395 -6.221 1.00 50.06 203 SER A O 1
ATOM 1645 N N . PRO A 1 204 ? -9.784 11.974 -7.606 1.00 45.34 204 PRO A N 1
ATOM 1646 C CA . PRO A 1 204 ? -9.437 11.261 -8.831 1.00 45.34 204 PRO A CA 1
ATOM 1647 C C . PRO A 1 204 ? -7.944 10.906 -8.860 1.00 45.34 204 PRO A C 1
ATOM 1649 O O . PRO A 1 204 ? -7.079 11.783 -8.851 1.00 45.34 204 PRO A O 1
ATOM 1652 N N . GLY A 1 205 ? -7.632 9.607 -8.881 1.00 52.66 205 GLY A N 1
ATOM 1653 C CA . GLY A 1 205 ? -6.254 9.110 -8.912 1.00 52.66 205 GLY A CA 1
ATOM 1654 C C . GLY A 1 205 ? -5.553 8.976 -7.554 1.00 52.66 205 GLY A C 1
ATOM 1655 O O . GLY A 1 205 ? -4.316 9.030 -7.537 1.00 52.66 205 GLY A O 1
ATOM 1656 N N . SER A 1 206 ? -6.308 8.791 -6.459 1.00 58.09 206 SER A N 1
ATOM 1657 C CA . SER A 1 206 ? -5.783 8.396 -5.139 1.00 58.09 206 SER A CA 1
ATOM 1658 C C . SER A 1 206 ? -4.842 7.179 -5.221 1.00 58.09 206 SER A C 1
ATOM 1660 O O . SER A 1 206 ? -4.940 6.350 -6.128 1.00 58.09 206 SER A O 1
ATOM 1662 N N . ASN A 1 207 ? -3.877 7.105 -4.297 1.00 54.00 207 ASN A N 1
ATOM 1663 C CA . ASN A 1 207 ? -2.878 6.028 -4.242 1.00 54.00 207 ASN A CA 1
ATOM 1664 C C . ASN A 1 207 ? -3.359 4.779 -3.501 1.00 54.00 207 ASN A C 1
ATOM 1666 O O . ASN A 1 207 ? -2.738 3.729 -3.655 1.00 54.00 207 ASN A O 1
ATOM 1670 N N . CYS A 1 208 ? -4.389 4.929 -2.681 1.00 53.66 208 CYS A N 1
ATOM 1671 C CA . CYS A 1 208 ? -4.866 3.922 -1.753 1.00 53.66 208 CYS A CA 1
ATOM 1672 C C . CYS A 1 208 ? -6.249 3.435 -2.203 1.00 53.66 208 CYS A C 1
ATOM 1674 O O . CYS A 1 208 ? -6.978 4.169 -2.875 1.00 53.66 208 CYS A O 1
ATOM 1676 N N . GLU A 1 209 ? -6.570 2.184 -1.885 1.00 59.25 209 GLU A N 1
ATOM 1677 C CA . GLU A 1 209 ? -7.888 1.606 -2.163 1.00 59.25 209 GLU A CA 1
ATOM 1678 C C . GLU A 1 209 ? -8.940 2.167 -1.196 1.00 59.25 209 GLU A C 1
ATOM 1680 O O . GLU A 1 209 ? -8.597 2.754 -0.175 1.00 59.25 209 GLU A O 1
ATOM 1685 N N . GLU A 1 210 ? -10.219 2.040 -1.532 1.00 58.84 210 GLU A N 1
ATOM 1686 C CA . GLU A 1 210 ? -11.312 2.519 -0.687 1.00 58.84 210 GLU A CA 1
ATOM 1687 C C . GLU A 1 210 ? -11.503 1.590 0.520 1.00 58.84 210 GLU A C 1
ATOM 1689 O O . GLU A 1 210 ? -12.017 0.485 0.388 1.00 58.84 210 GLU A O 1
ATOM 1694 N N . ASP A 1 211 ? -11.053 2.035 1.697 1.00 56.47 211 ASP A N 1
ATOM 1695 C CA . ASP A 1 211 ? -11.104 1.234 2.931 1.00 56.47 211 ASP A CA 1
ATOM 1696 C C . ASP A 1 211 ? -12.362 1.493 3.784 1.00 56.47 211 ASP A C 1
ATOM 1698 O O . ASP A 1 211 ? -12.662 0.718 4.688 1.00 56.47 211 ASP A O 1
ATOM 1702 N N . PHE A 1 212 ? -13.085 2.591 3.532 1.00 54.84 212 PHE A N 1
ATOM 1703 C CA . PHE A 1 212 ? -14.153 3.101 4.410 1.00 54.84 212 PHE A CA 1
ATOM 1704 C C . PHE A 1 212 ? -15.577 2.829 3.910 1.00 54.84 212 PHE A C 1
ATOM 1706 O O . PHE A 1 2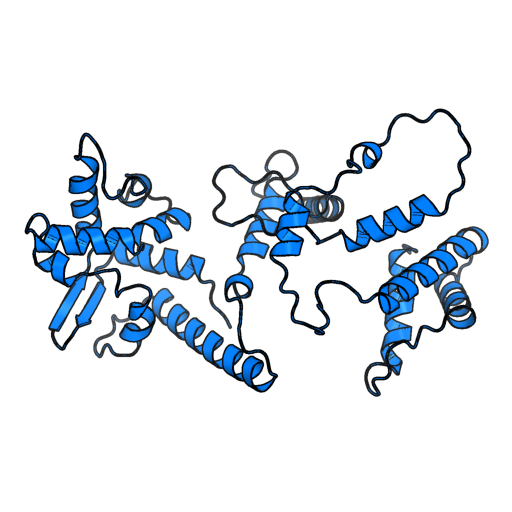12 ? -16.529 3.311 4.515 1.00 54.84 212 PHE A O 1
ATOM 1713 N N . GLY A 1 213 ? -15.725 2.062 2.826 1.00 49.22 213 GLY A N 1
ATOM 1714 C CA . GLY A 1 213 ? -16.995 1.920 2.111 1.00 49.22 213 GLY A CA 1
ATOM 1715 C C . GLY A 1 213 ? -18.118 1.238 2.893 1.00 49.22 213 GLY A C 1
ATOM 1716 O O . GLY A 1 213 ? -19.273 1.605 2.721 1.00 49.22 213 GLY A O 1
ATOM 1717 N N . GLU A 1 214 ? -17.829 0.283 3.781 1.00 50.59 214 GLU A N 1
ATOM 1718 C CA . GLU A 1 214 ? -18.883 -0.510 4.427 1.00 50.59 214 GLU A CA 1
ATOM 1719 C C . GLU A 1 214 ? -18.486 -0.936 5.841 1.00 50.59 214 GLU A C 1
ATOM 1721 O O . GLU A 1 214 ? -17.484 -1.624 6.035 1.00 50.59 214 GLU A O 1
ATOM 1726 N N . GLY A 1 215 ? -19.284 -0.558 6.843 1.00 48.41 215 GLY A N 1
ATOM 1727 C CA . GLY A 1 215 ? -19.191 -1.158 8.177 1.00 48.41 215 GLY A CA 1
ATOM 1728 C C . GLY A 1 215 ? -18.805 -0.244 9.335 1.00 48.41 215 GLY A C 1
ATOM 1729 O O . GLY A 1 215 ? -19.080 -0.618 10.471 1.00 48.41 215 GLY A O 1
ATOM 1730 N N . THR A 1 216 ? -18.187 0.925 9.114 1.00 50.25 216 THR A N 1
ATOM 1731 C CA . THR A 1 216 ? -17.621 1.705 10.241 1.00 50.25 216 THR A CA 1
ATOM 1732 C C . THR A 1 216 ? -18.704 2.184 11.219 1.00 50.25 216 THR A C 1
ATOM 1734 O O . THR A 1 216 ? -18.517 2.127 12.432 1.00 50.25 216 THR A O 1
ATOM 1737 N N . LEU A 1 217 ? -19.848 2.612 10.686 1.00 46.81 217 LEU A N 1
ATOM 1738 C CA . LEU A 1 217 ? -21.043 3.023 11.420 1.00 46.81 217 LEU A CA 1
ATOM 1739 C C . LEU A 1 217 ? -22.253 2.147 11.118 1.00 46.81 217 LEU A C 1
ATOM 1741 O O . LEU A 1 217 ? -23.355 2.524 11.492 1.00 46.81 217 LEU A O 1
ATOM 1745 N N . THR A 1 218 ? -22.112 0.992 10.467 1.00 50.53 218 THR A N 1
ATOM 1746 C CA . THR A 1 218 ? -23.259 0.074 10.343 1.00 50.53 218 THR A CA 1
ATOM 1747 C C . THR A 1 218 ? -23.782 -0.293 11.735 1.00 50.53 218 THR A C 1
ATOM 1749 O O . THR A 1 218 ? -24.980 -0.383 11.935 1.00 50.53 218 THR A O 1
ATOM 1752 N N . SER A 1 219 ? -22.900 -0.322 12.740 1.00 48.84 219 SER A N 1
ATOM 1753 C CA . SER A 1 219 ? -23.261 -0.375 14.159 1.00 48.84 219 SER A CA 1
ATOM 1754 C C . SER A 1 219 ? -24.131 0.788 14.651 1.00 48.84 219 SER A C 1
ATOM 1756 O O . SER A 1 219 ? -24.948 0.556 15.527 1.00 48.84 219 SER A O 1
ATOM 1758 N N . TYR A 1 220 ? -23.982 2.006 14.120 1.00 49.12 220 TYR A N 1
ATOM 1759 C CA . TYR A 1 220 ? -24.822 3.168 14.436 1.00 49.12 220 TYR A CA 1
ATOM 1760 C C . TYR A 1 220 ? -26.086 3.232 13.574 1.00 49.12 220 TYR A C 1
ATOM 1762 O O . TYR A 1 220 ? -27.130 3.596 14.094 1.00 49.12 220 TYR A O 1
ATOM 1770 N N . GLN A 1 221 ? -26.024 2.872 12.288 1.00 49.03 221 GLN A N 1
ATOM 1771 C CA . GLN A 1 221 ? -27.211 2.771 11.431 1.00 49.03 221 GLN A CA 1
ATOM 1772 C C . GLN A 1 221 ? -28.174 1.716 11.966 1.00 49.03 221 GLN A C 1
ATOM 1774 O O . GLN A 1 221 ? -29.333 2.042 12.167 1.00 49.03 221 GLN A O 1
ATOM 1779 N N . SER A 1 222 ? -27.685 0.527 12.332 1.00 47.66 222 SER A N 1
ATOM 1780 C CA . SER A 1 222 ? -28.501 -0.475 13.023 1.00 47.66 222 SER A CA 1
ATOM 1781 C C . SER A 1 222 ? -29.047 0.049 14.354 1.00 47.66 222 SER A C 1
ATOM 1783 O O . SER A 1 222 ? -30.187 -0.232 14.692 1.00 47.66 222 SER A O 1
ATOM 1785 N N . LEU A 1 223 ? -28.278 0.864 15.084 1.00 45.28 223 LEU A N 1
ATOM 1786 C CA . LEU A 1 223 ? -28.729 1.497 16.330 1.00 45.28 223 LEU A CA 1
ATOM 1787 C C . LEU A 1 223 ? -29.877 2.491 16.086 1.00 45.28 223 LEU A C 1
ATOM 1789 O O . LEU A 1 223 ? -30.801 2.551 16.884 1.00 45.28 223 LEU A O 1
ATOM 1793 N N . PHE A 1 224 ? -29.841 3.253 14.989 1.00 51.25 224 PHE A N 1
ATOM 1794 C CA . PHE A 1 224 ? -30.910 4.183 14.612 1.00 51.25 224 PHE A CA 1
ATOM 1795 C C . PHE A 1 224 ? -32.116 3.483 13.966 1.00 51.25 224 PHE A C 1
ATOM 1797 O O . PHE A 1 224 ? -33.244 3.893 14.215 1.00 51.25 224 PHE A O 1
ATOM 1804 N N . GLU A 1 225 ? -31.905 2.426 13.181 1.00 50.44 225 GLU A N 1
ATOM 1805 C CA . GLU A 1 225 ? -32.971 1.596 12.599 1.00 50.44 225 GLU A CA 1
ATOM 1806 C C . GLU A 1 225 ? -33.763 0.870 13.696 1.00 50.44 225 GLU A C 1
ATOM 1808 O O . GLU A 1 225 ? -34.990 0.894 13.674 1.00 50.44 225 GLU A O 1
ATOM 1813 N N . MET A 1 226 ? -33.090 0.353 14.731 1.00 44.06 226 MET A N 1
ATOM 1814 C CA . MET A 1 226 ? -33.752 -0.212 15.919 1.00 44.06 226 MET A CA 1
ATOM 1815 C C . MET A 1 226 ? -34.605 0.823 16.680 1.00 44.06 226 MET A C 1
ATOM 1817 O O . MET A 1 226 ? -35.601 0.467 17.307 1.00 44.06 226 MET A O 1
ATOM 1821 N N . TYR A 1 227 ? -34.254 2.109 16.597 1.00 44.28 227 TYR A N 1
ATOM 1822 C CA . TYR A 1 227 ? -35.039 3.215 17.160 1.00 44.28 227 TYR A CA 1
ATOM 1823 C C . TYR A 1 227 ? -36.238 3.630 16.294 1.00 44.28 227 TYR A C 1
ATOM 1825 O O . TYR A 1 227 ? -37.186 4.215 16.812 1.00 44.28 227 TYR A O 1
ATOM 1833 N N . ALA A 1 228 ? -36.193 3.383 14.983 1.00 47.53 228 ALA A N 1
ATOM 1834 C CA . ALA A 1 228 ? -37.274 3.738 14.067 1.00 47.53 228 ALA A CA 1
ATOM 1835 C C . ALA A 1 228 ? -38.423 2.716 14.112 1.00 47.53 228 ALA A C 1
ATOM 1837 O O . ALA A 1 228 ? -39.582 3.110 14.028 1.00 47.53 228 ALA A O 1
ATOM 1838 N N . ASP A 1 229 ? -38.116 1.434 14.335 1.00 43.09 229 ASP A N 1
ATOM 1839 C CA . ASP A 1 229 ? -39.111 0.350 14.435 1.00 43.09 229 ASP A CA 1
ATOM 1840 C C . ASP A 1 229 ? -39.925 0.357 15.749 1.00 43.09 229 ASP A C 1
ATOM 1842 O O . ASP A 1 229 ? -40.857 -0.428 15.908 1.00 43.09 229 ASP A O 1
ATOM 1846 N N . THR A 1 230 ? -39.604 1.240 16.702 1.00 42.31 230 THR A N 1
ATOM 1847 C CA . THR A 1 230 ? -40.280 1.340 18.011 1.00 42.31 230 THR A CA 1
ATOM 1848 C C . THR A 1 230 ? -41.282 2.494 18.122 1.00 42.31 230 THR A C 1
ATOM 1850 O O . THR A 1 230 ? -41.894 2.660 19.179 1.00 42.31 230 THR A O 1
ATOM 1853 N N . GLN A 1 231 ? -41.506 3.273 17.057 1.00 41.66 231 GLN A N 1
ATOM 1854 C CA . GLN A 1 231 ? -42.542 4.312 17.031 1.00 41.66 231 GLN A CA 1
ATOM 1855 C C . GLN A 1 231 ? -43.718 3.892 16.141 1.00 41.66 231 GLN A C 1
ATOM 1857 O O . GLN A 1 231 ? -43.614 3.888 14.916 1.00 41.66 231 GLN A O 1
ATOM 1862 N N . GLU A 1 232 ? -44.855 3.554 16.759 1.00 39.69 232 GLU A N 1
ATOM 1863 C CA . GLU A 1 232 ? -46.142 3.532 16.057 1.00 39.69 232 GLU A CA 1
ATOM 1864 C C . GLU A 1 232 ? -46.477 4.951 15.562 1.00 39.69 232 GLU A C 1
ATOM 1866 O O . GLU A 1 232 ? -46.276 5.945 16.259 1.00 39.69 232 GLU A O 1
ATOM 1871 N N . ILE A 1 233 ? -46.924 5.016 14.310 1.00 41.62 233 ILE A N 1
ATOM 1872 C CA . ILE A 1 233 ? -47.080 6.212 13.477 1.00 41.62 233 ILE A CA 1
ATOM 1873 C C . ILE A 1 233 ? -48.228 7.100 13.988 1.00 41.62 233 ILE A C 1
ATOM 1875 O O . ILE A 1 233 ? -49.363 6.636 14.073 1.00 41.62 233 ILE A O 1
ATOM 1879 N N . GLU A 1 234 ? -47.971 8.396 14.191 1.00 32.16 234 GLU A N 1
ATOM 1880 C CA . GLU A 1 234 ? -48.989 9.442 14.016 1.00 32.16 234 GLU A CA 1
ATOM 1881 C C . GLU A 1 234 ? -48.656 10.225 12.737 1.00 32.16 234 GLU A C 1
ATOM 1883 O O . GLU A 1 234 ? -47.590 10.831 12.610 1.00 32.16 234 GLU A O 1
ATOM 1888 N N . GLU A 1 235 ? -49.550 10.130 11.749 1.00 38.75 235 GLU A N 1
ATOM 1889 C CA . GLU A 1 235 ? -49.455 10.826 10.466 1.00 38.75 235 GLU A CA 1
ATOM 1890 C C . GLU A 1 235 ? -49.715 12.325 10.663 1.00 38.75 235 GLU A C 1
ATOM 1892 O O . GLU A 1 235 ? -50.852 12.751 10.857 1.00 38.75 235 GLU A O 1
ATOM 1897 N N . GLU A 1 236 ? -48.670 13.138 10.538 1.00 33.56 236 GLU A N 1
ATOM 1898 C CA . GLU A 1 236 ? -48.801 14.545 10.167 1.00 33.56 236 GLU A CA 1
ATOM 1899 C C . GLU A 1 236 ? -47.757 14.874 9.094 1.00 33.56 236 GLU A C 1
ATOM 1901 O O . GLU A 1 236 ? -46.599 14.462 9.191 1.00 33.56 236 GLU A O 1
ATOM 1906 N N . ASP A 1 237 ? -48.201 15.572 8.045 1.00 43.47 237 ASP A N 1
ATOM 1907 C CA . ASP A 1 237 ? -47.449 15.905 6.831 1.00 43.47 237 ASP A CA 1
ATOM 1908 C C . ASP A 1 237 ? -46.033 16.431 7.138 1.00 43.47 237 ASP A C 1
ATOM 1910 O O . ASP A 1 237 ? -45.843 17.598 7.488 1.00 43.47 237 ASP A O 1
ATOM 1914 N N . GLN A 1 238 ? -45.014 15.581 6.966 1.00 37.06 238 GLN A N 1
ATOM 1915 C CA . GLN A 1 238 ? -43.609 15.970 7.092 1.00 37.06 238 GLN A CA 1
ATOM 1916 C C . GLN A 1 238 ? -42.886 15.926 5.745 1.00 37.06 238 GLN A C 1
ATOM 1918 O O . GLN A 1 238 ? -42.913 14.937 5.009 1.00 37.06 238 GLN A O 1
ATOM 1923 N N . GLU A 1 239 ? -42.189 17.024 5.445 1.00 40.34 239 GLU A N 1
ATOM 1924 C CA . GLU A 1 239 ? -41.191 17.098 4.383 1.00 40.34 239 GLU A CA 1
ATOM 1925 C C . GLU A 1 239 ? -40.177 15.950 4.503 1.00 40.34 239 GLU A C 1
ATOM 1927 O O . GLU A 1 239 ? -39.630 15.682 5.574 1.00 40.34 239 GLU A O 1
ATOM 1932 N N . LYS A 1 240 ? -39.908 15.291 3.369 1.00 32.69 240 LYS A N 1
ATOM 1933 C CA . LYS A 1 240 ? -39.006 14.134 3.268 1.00 32.69 240 LYS A CA 1
ATOM 1934 C C . LYS A 1 240 ? -37.640 14.426 3.893 1.00 32.69 240 LYS A C 1
ATOM 1936 O O . LYS A 1 240 ? -36.944 15.358 3.480 1.00 32.69 240 LYS A O 1
ATOM 1941 N N . ARG A 1 241 ? -37.223 13.582 4.839 1.00 36.75 241 ARG A N 1
ATOM 1942 C CA . ARG A 1 241 ? -35.917 13.667 5.504 1.00 36.75 241 ARG A CA 1
ATOM 1943 C C . ARG A 1 241 ? -34.862 12.960 4.655 1.00 36.75 241 ARG A C 1
ATOM 1945 O O . ARG A 1 241 ? -35.145 12.035 3.904 1.00 36.75 241 ARG A O 1
ATOM 1952 N N . VAL A 1 242 ? -33.599 13.355 4.813 1.00 37.03 242 VAL A N 1
ATOM 1953 C CA . VAL A 1 242 ? -32.458 12.769 4.075 1.00 37.03 242 VAL A CA 1
ATOM 1954 C C . VAL A 1 242 ? -32.290 11.261 4.347 1.00 37.03 242 VAL A C 1
ATOM 1956 O O . VAL A 1 242 ? -31.785 10.541 3.492 1.00 37.03 242 VAL A O 1
ATOM 1959 N N . ALA A 1 243 ? -32.763 10.767 5.497 1.00 40.16 243 ALA A N 1
ATOM 1960 C CA . ALA A 1 243 ? -32.784 9.341 5.834 1.00 40.16 243 ALA A CA 1
ATOM 1961 C C . ALA A 1 243 ? -33.715 8.515 4.925 1.00 40.16 243 ALA A C 1
ATOM 1963 O O . ALA A 1 243 ? -33.416 7.358 4.646 1.00 40.16 243 ALA A O 1
ATOM 1964 N N . ASP A 1 244 ? -34.765 9.130 4.373 1.00 37.66 244 ASP A N 1
ATOM 1965 C CA . ASP A 1 244 ? -35.729 8.474 3.478 1.00 37.66 244 ASP A CA 1
ATOM 1966 C C . ASP A 1 244 ? -35.140 8.227 2.067 1.00 37.66 244 ASP A C 1
ATOM 1968 O O . ASP A 1 244 ? -35.788 7.651 1.194 1.00 37.66 244 ASP A O 1
ATOM 1972 N N . VAL A 1 245 ? -33.900 8.680 1.826 1.00 39.31 245 VAL A N 1
ATOM 1973 C CA . VAL A 1 245 ? -33.134 8.491 0.579 1.00 39.31 245 VAL A CA 1
ATOM 1974 C C . VAL A 1 245 ? -32.184 7.285 0.668 1.00 39.31 245 VAL A C 1
ATOM 1976 O O . VAL A 1 245 ? -31.644 6.845 -0.348 1.00 39.31 245 VAL A O 1
ATOM 1979 N N . CYS A 1 246 ? -31.998 6.698 1.854 1.00 41.25 246 CYS A N 1
ATOM 1980 C CA . CYS A 1 246 ? -31.251 5.453 2.004 1.00 41.25 246 CYS A CA 1
ATOM 1981 C C . CYS A 1 246 ? -32.123 4.289 1.514 1.00 41.25 246 CYS A C 1
ATOM 1983 O O . CYS A 1 246 ? -33.065 3.867 2.175 1.00 41.25 246 CYS A O 1
ATOM 1985 N N . SER A 1 247 ? -31.837 3.811 0.302 1.00 45.22 247 SER A N 1
ATOM 1986 C CA . SER A 1 247 ? -32.617 2.776 -0.373 1.00 45.22 247 SER A CA 1
ATOM 1987 C C . SER A 1 247 ? -32.730 1.499 0.462 1.00 45.22 247 SER A C 1
ATOM 1989 O O . SER A 1 247 ? -31.714 0.931 0.855 1.00 45.22 247 SER A O 1
ATOM 1991 N N . SER A 1 248 ? -33.948 0.976 0.589 1.00 46.38 248 SER A N 1
ATOM 1992 C CA . SER A 1 248 ? -34.285 -0.347 1.144 1.00 46.38 248 SER A CA 1
ATOM 1993 C C . SER A 1 248 ? -33.671 -1.537 0.387 1.00 46.38 248 SER A C 1
ATOM 1995 O O . SER A 1 248 ? -33.863 -2.693 0.759 1.00 46.38 248 SER A O 1
ATOM 1997 N N . SER A 1 249 ? -32.925 -1.277 -0.687 1.00 47.72 249 SER A N 1
ATOM 1998 C CA . SER A 1 249 ? -32.141 -2.268 -1.410 1.00 47.72 249 SER A CA 1
ATOM 1999 C C . SER A 1 249 ? -30.698 -2.284 -0.913 1.00 47.72 249 SER A C 1
ATOM 2001 O O . SER A 1 249 ? -29.949 -1.328 -1.125 1.00 47.72 249 SER A O 1
ATOM 2003 N N . ILE A 1 250 ? -30.308 -3.409 -0.317 1.00 48.81 250 ILE A N 1
ATOM 2004 C CA . ILE A 1 250 ? -28.916 -3.769 -0.035 1.00 48.81 250 ILE A CA 1
ATOM 2005 C C . ILE A 1 250 ? -28.089 -3.605 -1.324 1.00 48.81 250 ILE A C 1
ATOM 2007 O O . ILE A 1 250 ? -28.452 -4.125 -2.381 1.00 48.81 250 ILE A O 1
ATOM 2011 N N . SER A 1 251 ? -27.000 -2.834 -1.253 1.00 56.56 251 SER A N 1
ATOM 2012 C CA . SER A 1 251 ? -26.102 -2.612 -2.392 1.00 56.56 251 SER A CA 1
ATOM 2013 C C . SER A 1 251 ? -25.438 -3.925 -2.820 1.00 56.56 251 SER A C 1
ATOM 2015 O O . SER A 1 251 ? -25.049 -4.729 -1.977 1.00 56.56 251 SER A O 1
ATOM 2017 N N . LYS A 1 252 ? -25.199 -4.109 -4.126 1.00 52.12 252 LYS A N 1
ATOM 2018 C CA . LYS A 1 252 ? -24.338 -5.195 -4.639 1.00 52.12 252 LYS A CA 1
ATOM 2019 C C . LYS A 1 252 ? -22.950 -5.206 -3.991 1.00 52.12 252 LYS A C 1
ATOM 2021 O O . LYS A 1 252 ? -22.321 -6.258 -3.930 1.00 52.12 252 LYS A O 1
ATOM 2026 N N . ASP A 1 253 ? -22.475 -4.054 -3.529 1.00 44.12 253 ASP A N 1
ATOM 2027 C CA . ASP A 1 253 ? -21.203 -3.947 -2.819 1.00 44.12 253 ASP A CA 1
ATOM 2028 C C . ASP A 1 253 ? -21.263 -4.626 -1.440 1.00 44.12 253 ASP A C 1
ATOM 2030 O O . ASP A 1 253 ? -20.307 -5.307 -1.065 1.00 44.12 253 ASP A O 1
ATOM 2034 N N . HIS A 1 254 ? -22.425 -4.603 -0.776 1.00 49.03 254 HIS A N 1
ATOM 2035 C CA . HIS A 1 254 ? -22.631 -5.248 0.521 1.00 49.03 254 HIS A CA 1
ATOM 2036 C C . HIS A 1 254 ? -22.580 -6.766 0.379 1.00 49.03 254 HIS A C 1
ATOM 2038 O O . HIS A 1 254 ? -21.887 -7.446 1.137 1.00 49.03 254 HIS A O 1
ATOM 2044 N N . ASP A 1 255 ? -23.226 -7.300 -0.659 1.00 53.31 255 ASP A N 1
ATOM 2045 C CA . ASP A 1 255 ? -23.150 -8.723 -0.999 1.00 53.31 255 ASP A CA 1
ATOM 2046 C C . ASP A 1 255 ? -21.707 -9.156 -1.302 1.00 53.31 255 ASP A C 1
ATOM 2048 O O . ASP A 1 255 ? -21.271 -10.240 -0.903 1.00 53.31 255 ASP A O 1
ATOM 2052 N N . LEU A 1 256 ? -20.930 -8.296 -1.971 1.00 50.25 256 LEU A N 1
ATOM 2053 C CA . LEU A 1 256 ? -19.519 -8.546 -2.265 1.00 50.25 256 LEU A CA 1
ATOM 2054 C C . LEU A 1 256 ? -18.647 -8.507 -1.005 1.00 50.25 256 LEU A C 1
ATOM 2056 O O . LEU A 1 256 ? -17.724 -9.314 -0.889 1.00 50.25 256 LEU A O 1
ATOM 2060 N N . THR A 1 257 ? -18.922 -7.621 -0.053 1.00 46.38 257 THR A N 1
ATOM 2061 C CA . THR A 1 257 ? -18.209 -7.568 1.231 1.00 46.38 257 THR A CA 1
ATOM 2062 C C . THR A 1 257 ? -18.550 -8.759 2.114 1.00 46.38 257 THR A C 1
ATOM 2064 O O . THR A 1 257 ? -17.640 -9.392 2.649 1.00 46.38 257 THR A O 1
ATOM 2067 N N . VAL A 1 258 ? -19.822 -9.160 2.176 1.00 50.06 258 VAL A N 1
ATOM 2068 C CA . VAL A 1 258 ? -20.263 -10.384 2.866 1.00 50.06 258 VAL A CA 1
ATOM 2069 C C . VAL A 1 258 ? -19.643 -11.636 2.233 1.00 50.06 258 VAL A C 1
ATOM 2071 O O . VAL A 1 258 ? -19.281 -12.572 2.947 1.00 50.06 258 VAL A O 1
ATOM 2074 N N . ALA A 1 259 ? -19.467 -11.660 0.908 1.00 53.09 259 ALA A N 1
ATOM 2075 C CA . ALA A 1 259 ? -18.792 -12.751 0.201 1.00 53.09 259 ALA A CA 1
ATOM 2076 C C . ALA A 1 259 ? -17.265 -12.774 0.418 1.00 53.09 259 ALA A C 1
ATOM 2078 O O . ALA A 1 259 ? -16.638 -13.825 0.267 1.00 53.09 259 ALA A O 1
ATOM 2079 N N . ARG A 1 260 ? -16.658 -11.627 0.752 1.00 49.06 260 ARG A N 1
ATOM 2080 C CA . ARG A 1 260 ? -15.214 -11.478 1.023 1.00 49.06 260 ARG A CA 1
ATOM 2081 C C . ARG A 1 260 ? -14.856 -11.674 2.491 1.00 49.06 260 ARG A C 1
ATOM 2083 O O . ARG A 1 260 ? -13.695 -11.964 2.789 1.00 49.06 260 ARG A O 1
ATOM 2090 N N . ASP A 1 261 ? -15.823 -11.547 3.392 1.00 50.19 261 ASP A N 1
ATOM 2091 C CA . ASP A 1 261 ? -15.655 -11.908 4.790 1.00 50.19 261 ASP A CA 1
ATOM 2092 C C . ASP A 1 261 ? -15.518 -13.435 4.897 1.00 50.19 261 ASP A C 1
ATOM 2094 O O . ASP A 1 261 ? -16.404 -14.208 4.526 1.00 50.19 261 ASP A O 1
ATOM 2098 N N . TYR A 1 262 ? -14.361 -13.891 5.387 1.00 44.94 262 TYR A N 1
ATOM 2099 C CA . TYR A 1 262 ? -14.147 -15.301 5.694 1.00 44.94 262 TYR A CA 1
ATOM 2100 C C . TYR A 1 262 ? -15.271 -15.751 6.632 1.00 44.94 262 TYR A C 1
ATOM 2102 O O . TYR A 1 262 ? -15.397 -15.205 7.723 1.00 44.94 262 TYR A O 1
ATOM 2110 N N . LYS A 1 263 ? -16.060 -16.748 6.217 1.00 50.53 263 LYS A N 1
ATOM 2111 C CA . LYS A 1 263 ? -16.942 -17.538 7.087 1.00 50.53 263 LYS A CA 1
ATOM 2112 C C . LYS A 1 263 ? -16.177 -18.802 7.487 1.00 50.53 263 LYS A C 1
ATOM 2114 O O . LYS A 1 263 ? -16.309 -19.818 6.801 1.00 50.53 263 LYS A O 1
ATOM 2119 N N . PRO A 1 264 ? -15.314 -18.795 8.521 1.00 43.72 264 PRO A N 1
ATOM 2120 C CA . PRO A 1 264 ? -14.693 -20.033 8.948 1.00 43.72 264 PRO A CA 1
ATOM 2121 C C . PRO A 1 264 ? -15.800 -20.804 9.663 1.00 43.72 264 PRO A C 1
ATOM 2123 O O . PRO A 1 264 ? -16.383 -20.278 10.611 1.00 43.72 264 PRO A O 1
ATOM 2126 N N . GLY A 1 265 ? -16.115 -22.015 9.202 1.00 41.25 265 GLY A N 1
ATOM 2127 C CA . GLY A 1 265 ? -17.113 -22.865 9.852 1.00 41.25 265 GLY A CA 1
ATOM 2128 C C . GLY A 1 265 ? -16.976 -22.805 11.378 1.00 41.25 265 GLY A C 1
ATOM 2129 O O . GLY A 1 265 ? -15.915 -23.117 11.921 1.00 41.25 265 GLY A O 1
ATOM 2130 N N . ASN A 1 266 ? -18.032 -22.327 12.040 1.00 48.69 266 ASN A N 1
ATOM 2131 C CA . ASN A 1 266 ? -18.173 -22.197 13.494 1.00 48.69 266 ASN A CA 1
ATOM 2132 C C . ASN A 1 266 ? -17.150 -21.312 14.244 1.00 48.69 266 ASN A C 1
ATOM 2134 O O . ASN A 1 266 ? -16.949 -21.518 15.440 1.00 48.69 266 ASN A O 1
ATOM 2138 N N . LYS A 1 267 ? -16.521 -20.307 13.615 1.00 45.03 267 LYS A N 1
ATOM 2139 C CA . LYS A 1 267 ? -15.702 -19.312 14.345 1.00 45.03 267 LYS A CA 1
ATOM 2140 C C . LYS A 1 267 ? -16.386 -17.945 14.422 1.00 45.03 267 LYS A C 1
ATOM 2142 O O . LYS A 1 267 ? -16.848 -17.425 13.412 1.00 45.03 267 LYS A O 1
ATOM 2147 N N . LEU A 1 268 ? -16.400 -17.357 15.621 1.00 46.41 268 LEU A N 1
ATOM 2148 C CA . LEU A 1 268 ? -16.941 -16.020 15.885 1.00 46.41 268 LEU A CA 1
ATOM 2149 C C . LEU A 1 268 ? -16.083 -14.947 15.188 1.00 46.41 268 LEU A C 1
ATOM 2151 O O . LEU A 1 268 ? -14.881 -14.846 15.441 1.00 46.41 268 LEU A O 1
ATOM 2155 N N . LEU A 1 269 ? -16.695 -14.145 14.311 1.00 51.84 269 LEU A N 1
ATOM 2156 C CA . LEU A 1 269 ? -16.074 -12.951 13.734 1.00 51.84 269 LEU A CA 1
ATOM 2157 C C . LEU A 1 269 ? -16.075 -11.825 14.774 1.00 51.84 269 LEU A C 1
ATOM 2159 O O . LEU A 1 269 ? -17.131 -11.379 15.196 1.00 51.84 269 LEU A O 1
ATOM 2163 N N . LEU A 1 270 ? -14.896 -11.302 15.120 1.00 46.56 270 LEU A N 1
ATOM 2164 C CA . LEU A 1 270 ? -14.751 -10.131 16.005 1.00 46.56 270 LEU A CA 1
ATOM 2165 C C . LEU A 1 270 ? -15.126 -8.798 15.328 1.00 46.56 270 LEU A C 1
ATOM 2167 O O . LEU A 1 270 ? -15.038 -7.745 15.951 1.00 46.56 270 LEU A O 1
ATOM 2171 N N . LYS A 1 271 ? -15.485 -8.835 14.039 1.00 48.00 271 LYS A N 1
ATOM 2172 C CA . LYS A 1 271 ? -15.836 -7.656 13.236 1.00 48.00 271 LYS A CA 1
ATOM 2173 C C . LYS A 1 271 ? -17.204 -7.084 13.619 1.00 48.00 271 LYS A C 1
ATOM 2175 O O . LYS A 1 271 ? -17.397 -5.879 13.509 1.00 48.00 271 LYS A O 1
ATOM 2180 N N . TYR A 1 272 ? -18.115 -7.933 14.093 1.00 55.69 272 TYR A N 1
ATOM 2181 C CA . TYR A 1 272 ? -19.459 -7.547 14.509 1.00 55.69 272 TYR A CA 1
ATOM 2182 C C . TYR A 1 272 ? -19.689 -7.982 15.959 1.00 55.69 272 TYR A C 1
ATOM 2184 O O . TYR A 1 272 ? -19.257 -9.079 16.330 1.00 55.69 272 TYR A O 1
ATOM 2192 N N . PRO A 1 273 ? -20.334 -7.150 16.796 1.00 60.84 273 PRO A N 1
ATOM 2193 C CA . PRO A 1 273 ? -20.757 -7.590 18.117 1.00 60.84 273 PRO A CA 1
ATOM 2194 C C . PRO A 1 273 ? -21.676 -8.809 17.988 1.00 60.84 273 PRO A C 1
ATOM 2196 O O . PRO A 1 273 ? -22.457 -8.919 17.042 1.00 60.84 273 PRO A O 1
ATOM 2199 N N . ASN A 1 274 ? -21.555 -9.753 18.921 1.00 66.81 274 ASN A N 1
ATOM 2200 C CA . ASN A 1 274 ? -22.454 -10.902 18.941 1.00 66.81 274 ASN A CA 1
ATOM 2201 C C . ASN A 1 274 ? -23.880 -10.460 19.318 1.00 66.81 274 ASN A C 1
ATOM 2203 O O . ASN A 1 274 ? -24.078 -9.387 19.887 1.00 66.81 274 ASN A O 1
ATOM 2207 N N . ILE A 1 275 ? -24.865 -11.315 19.030 1.00 73.25 275 ILE A N 1
ATOM 2208 C CA . ILE A 1 275 ? -26.281 -11.003 19.273 1.00 73.25 275 ILE A CA 1
ATOM 2209 C C . ILE A 1 275 ? -26.555 -10.635 20.737 1.00 73.25 275 ILE A C 1
ATOM 2211 O O . ILE A 1 275 ? -27.243 -9.661 20.998 1.00 73.25 275 ILE A O 1
ATOM 2215 N N . VAL A 1 276 ? -25.902 -11.322 21.678 1.00 76.12 276 VAL A N 1
ATOM 2216 C CA . VAL A 1 276 ? -26.035 -11.085 23.123 1.00 76.12 276 VAL A CA 1
ATOM 2217 C C . VAL A 1 276 ? -25.573 -9.678 23.518 1.00 76.12 276 VAL A C 1
ATOM 2219 O O . VAL A 1 276 ? -26.220 -9.002 24.312 1.00 76.12 276 VAL A O 1
ATOM 2222 N N . PHE A 1 277 ? -24.447 -9.212 22.972 1.00 79.94 277 PHE A N 1
ATOM 2223 C CA . PHE A 1 277 ? -23.945 -7.863 23.224 1.00 79.94 277 PHE A CA 1
ATOM 2224 C C . PHE A 1 277 ? -24.837 -6.811 22.562 1.00 79.94 277 PHE A C 1
ATOM 2226 O O . PHE A 1 277 ? -25.091 -5.772 23.167 1.00 79.94 277 PHE A O 1
ATOM 2233 N N . SER A 1 278 ? -25.333 -7.080 21.353 1.00 74.81 278 SER A N 1
ATOM 2234 C CA . SER A 1 278 ? -26.268 -6.190 20.659 1.00 74.81 278 SER A CA 1
ATOM 2235 C C . SER A 1 278 ? -27.587 -6.040 21.425 1.00 74.81 278 SER A C 1
ATOM 2237 O O . SER A 1 278 ? -28.035 -4.918 21.634 1.00 74.81 278 SER A O 1
ATOM 2239 N N . GLU A 1 279 ? -28.158 -7.138 21.926 1.00 79.50 279 GLU A N 1
ATOM 2240 C CA . GLU A 1 279 ? -29.351 -7.126 22.787 1.00 79.50 279 GLU A CA 1
ATOM 2241 C C . GLU A 1 279 ? -29.100 -6.362 24.090 1.00 79.50 279 GLU A C 1
ATOM 2243 O O . GLU A 1 279 ? -29.928 -5.555 24.506 1.00 79.50 279 GLU A O 1
ATOM 2248 N N . LEU A 1 280 ? -27.937 -6.557 24.724 1.00 84.38 280 LEU A N 1
ATOM 2249 C CA . LEU A 1 280 ? -27.571 -5.805 25.925 1.00 84.38 280 LEU A CA 1
ATOM 2250 C C . LEU A 1 280 ? -27.533 -4.294 25.655 1.00 84.38 280 LEU A C 1
ATOM 2252 O O . LEU A 1 280 ? -28.043 -3.507 26.457 1.00 84.38 280 LEU A O 1
ATOM 2256 N N . VAL A 1 281 ? -26.920 -3.887 24.540 1.00 78.44 281 VAL A N 1
ATOM 2257 C CA . VAL A 1 281 ? -26.851 -2.484 24.114 1.00 78.44 281 VAL A CA 1
ATOM 2258 C C . VAL A 1 281 ? -28.252 -1.933 23.874 1.00 78.44 281 VAL A C 1
ATOM 2260 O O . VAL A 1 281 ? -28.575 -0.903 24.463 1.00 78.44 281 VAL A O 1
ATOM 2263 N N . GLN A 1 282 ? -29.089 -2.629 23.102 1.00 79.44 282 GLN A N 1
ATOM 2264 C CA . GLN A 1 282 ? -30.441 -2.167 22.785 1.00 79.44 282 GLN A CA 1
ATOM 2265 C C . GLN A 1 282 ? -31.316 -2.041 24.038 1.00 79.44 282 GLN A C 1
ATOM 2267 O O . GLN A 1 282 ? -31.858 -0.974 24.301 1.00 79.44 282 GLN A O 1
ATOM 2272 N N . ASN A 1 283 ? -31.349 -3.060 24.896 1.00 80.94 283 ASN A N 1
ATOM 2273 C CA . ASN A 1 283 ? -32.139 -3.007 26.129 1.00 80.94 283 ASN A CA 1
ATOM 2274 C C . ASN A 1 283 ? -31.684 -1.867 27.055 1.00 80.94 283 ASN A C 1
ATOM 2276 O O . ASN A 1 283 ? -32.493 -1.224 27.720 1.00 80.94 283 ASN A O 1
ATOM 2280 N N . THR A 1 284 ? -30.376 -1.586 27.101 1.00 83.56 284 THR A N 1
ATOM 2281 C CA . THR A 1 284 ? -29.846 -0.455 27.881 1.00 83.56 284 THR A CA 1
ATOM 2282 C C . THR A 1 284 ? -30.315 0.880 27.307 1.00 83.56 284 THR A C 1
ATOM 2284 O O . THR A 1 284 ? -30.664 1.793 28.056 1.00 83.56 284 THR A O 1
ATOM 2287 N N . ILE A 1 285 ? -30.304 0.996 25.981 1.00 78.31 285 ILE A N 1
ATOM 2288 C CA . ILE A 1 285 ? -30.768 2.166 25.243 1.00 78.31 285 ILE A CA 1
ATOM 2289 C C . ILE A 1 285 ? -32.252 2.414 25.520 1.00 78.31 285 ILE A C 1
ATOM 2291 O O . ILE A 1 285 ? -32.597 3.534 25.890 1.00 78.31 285 ILE A O 1
ATOM 2295 N N . ASP A 1 286 ? -33.092 1.385 25.422 1.00 77.94 286 ASP A N 1
ATOM 2296 C CA . ASP A 1 286 ? -34.540 1.484 25.630 1.00 77.94 286 ASP A CA 1
ATOM 2297 C C . ASP A 1 286 ? -34.866 1.919 27.064 1.00 77.94 286 ASP A C 1
ATOM 2299 O O . ASP A 1 286 ? -35.672 2.825 27.286 1.00 77.94 286 ASP A O 1
ATOM 2303 N N . ILE A 1 287 ? -34.165 1.351 28.055 1.00 87.75 287 ILE A N 1
ATOM 2304 C CA . ILE A 1 287 ? -34.294 1.752 29.463 1.00 87.75 287 ILE A CA 1
ATOM 2305 C C . ILE A 1 287 ? -33.932 3.229 29.643 1.00 87.75 287 ILE A C 1
ATOM 2307 O O . ILE A 1 287 ? -34.652 3.957 30.333 1.00 87.75 287 ILE A O 1
ATOM 2311 N N . ILE A 1 288 ? -32.827 3.691 29.047 1.00 84.00 288 ILE A N 1
ATOM 2312 C CA . ILE A 1 288 ? -32.443 5.103 29.135 1.00 84.00 288 ILE A CA 1
ATOM 2313 C C . ILE A 1 288 ? -33.492 5.969 28.430 1.00 84.00 288 ILE A C 1
ATOM 2315 O O . ILE A 1 288 ? -33.955 6.931 29.032 1.00 84.00 288 ILE A O 1
ATOM 2319 N N . GLY A 1 289 ? -33.904 5.622 27.210 1.00 79.44 289 GLY A N 1
ATOM 2320 C CA . GLY A 1 289 ? -34.883 6.373 26.421 1.00 79.44 289 GLY A CA 1
ATOM 2321 C C . GLY A 1 289 ? -36.230 6.529 27.127 1.00 79.44 289 GLY A C 1
ATOM 2322 O O . GLY A 1 289 ? -36.780 7.627 27.149 1.00 79.44 289 GLY A O 1
ATOM 2323 N N . TYR A 1 290 ? -36.715 5.471 27.783 1.00 85.88 290 TYR A N 1
ATOM 2324 C CA . TYR A 1 290 ? -37.970 5.494 28.536 1.00 85.88 290 TYR A CA 1
ATOM 2325 C C . TYR A 1 290 ? -37.894 6.361 29.802 1.00 85.88 290 TYR A C 1
ATOM 2327 O O . TYR A 1 290 ? -38.820 7.107 30.116 1.00 85.88 290 TYR A O 1
ATOM 2335 N N . ASN A 1 291 ? -36.789 6.281 30.550 1.00 86.44 291 ASN A N 1
ATOM 2336 C CA . ASN A 1 291 ? -36.685 6.955 31.847 1.00 86.44 291 ASN A CA 1
ATOM 2337 C C . ASN A 1 291 ? -36.197 8.403 31.730 1.00 86.44 291 ASN A C 1
ATOM 2339 O O . ASN A 1 291 ? -36.615 9.256 32.514 1.00 86.44 291 ASN A O 1
ATOM 2343 N N . LEU A 1 292 ? -35.325 8.696 30.763 1.00 85.00 292 LEU A N 1
ATOM 2344 C CA . LEU A 1 292 ? -34.639 9.979 30.634 1.00 85.00 292 LEU A CA 1
ATOM 2345 C C . LEU A 1 292 ? -35.590 11.191 30.606 1.00 85.00 292 LEU A C 1
ATOM 2347 O O . LEU A 1 292 ? -35.294 12.132 31.341 1.00 85.00 292 LEU A O 1
ATOM 2351 N N . PRO A 1 293 ? -36.726 11.206 29.876 1.00 87.06 293 PRO A N 1
ATOM 2352 C CA . PRO A 1 293 ? -37.646 12.349 29.873 1.00 87.06 293 PRO A CA 1
ATOM 2353 C C . PRO A 1 293 ? -38.155 12.732 31.270 1.00 87.06 293 PRO A C 1
ATOM 2355 O O . PRO A 1 293 ? -38.310 13.914 31.571 1.00 87.06 293 PRO A O 1
ATOM 2358 N N . SER A 1 294 ? -38.351 11.742 32.142 1.00 89.62 294 SER A N 1
ATOM 2359 C CA . SER A 1 294 ? -38.907 11.924 33.486 1.00 89.62 294 SER A CA 1
ATOM 2360 C C . SER A 1 294 ? -37.878 12.415 34.503 1.00 89.62 294 SER A C 1
ATOM 2362 O O . SER A 1 294 ? -38.244 13.086 35.463 1.00 89.62 294 SER A O 1
ATOM 2364 N N . ILE A 1 295 ? -36.593 12.099 34.305 1.00 88.50 295 ILE A N 1
ATOM 2365 C CA . ILE A 1 295 ? -35.524 12.373 35.284 1.00 88.50 295 ILE A CA 1
ATOM 2366 C C . ILE A 1 295 ? -34.418 13.297 34.755 1.00 88.50 295 ILE A C 1
ATOM 2368 O O . ILE A 1 295 ? -33.477 13.608 35.482 1.00 88.50 295 ILE A O 1
ATOM 2372 N N . CYS A 1 296 ? -34.515 13.787 33.513 1.00 85.00 296 CYS A N 1
ATOM 2373 C CA . CYS A 1 296 ? -33.479 14.596 32.849 1.00 85.00 296 CYS A CA 1
ATOM 2374 C C . CYS A 1 296 ? -33.073 15.862 33.623 1.00 85.00 296 CYS A C 1
ATOM 2376 O O . CYS A 1 296 ? -31.934 16.315 33.521 1.00 85.00 296 CYS A O 1
ATOM 2378 N N . HIS A 1 297 ? -33.986 16.419 34.419 1.00 83.88 297 HIS A N 1
ATOM 2379 C CA . HIS A 1 297 ? -33.781 17.627 35.216 1.00 83.88 297 HIS A CA 1
ATOM 2380 C C . HIS A 1 297 ? -33.160 17.348 36.599 1.00 83.88 297 HIS A C 1
ATOM 2382 O O . HIS A 1 297 ? -32.821 18.280 37.335 1.00 83.88 297 HIS A O 1
ATOM 2388 N N . HIS A 1 298 ? -32.989 16.079 36.979 1.00 88.00 298 HIS A N 1
ATOM 2389 C CA . HIS A 1 298 ? -32.442 15.703 38.277 1.00 88.00 298 HIS A CA 1
ATOM 2390 C C . HIS A 1 298 ? -30.925 15.936 38.340 1.00 88.00 298 HIS A C 1
ATOM 2392 O O . HIS A 1 298 ? -30.154 15.484 37.493 1.00 88.00 298 HIS A O 1
ATOM 2398 N N . LYS A 1 299 ? -30.449 16.568 39.424 1.00 84.38 299 LYS A N 1
ATOM 2399 C CA . LYS A 1 299 ? -29.009 16.832 39.644 1.00 84.38 299 LYS A CA 1
ATOM 2400 C C . LYS A 1 299 ? -28.141 15.566 39.669 1.00 84.38 299 LYS A C 1
ATOM 2402 O O . LYS A 1 299 ? -26.943 15.653 39.411 1.00 84.38 299 LYS A O 1
ATOM 2407 N N . LYS A 1 300 ? -28.715 14.406 40.005 1.00 89.38 300 LYS A N 1
ATOM 2408 C CA . LYS A 1 300 ? -28.017 13.111 40.096 1.00 89.38 300 LYS A CA 1
ATOM 2409 C C . LYS A 1 300 ? -28.367 12.154 38.949 1.00 89.38 300 LYS A C 1
ATOM 2411 O O . LYS A 1 300 ? -28.182 10.950 39.093 1.00 89.38 300 LYS A O 1
ATOM 2416 N N . LEU A 1 301 ? -28.769 12.688 37.793 1.00 86.00 301 LEU A N 1
ATOM 2417 C CA . LEU A 1 301 ? -29.199 11.933 36.610 1.00 86.00 301 LEU A CA 1
ATOM 2418 C C . LEU A 1 301 ? -28.331 10.704 36.273 1.00 86.00 301 LEU A C 1
ATOM 2420 O O . LEU A 1 301 ? -28.854 9.611 36.096 1.00 86.00 301 LEU A O 1
ATOM 2424 N N . LYS A 1 302 ? -26.997 10.851 36.216 1.00 87.00 302 LYS A N 1
ATOM 2425 C CA . LYS A 1 302 ? -26.094 9.734 35.861 1.00 87.00 302 LYS A CA 1
ATOM 2426 C C . LYS A 1 302 ? -26.125 8.593 36.894 1.00 87.00 302 LYS A C 1
ATOM 2428 O O . LYS A 1 302 ? -25.954 7.437 36.518 1.00 87.00 302 LYS A O 1
ATOM 2433 N N . VAL A 1 303 ? -26.324 8.910 38.177 1.00 89.38 303 VAL A N 1
ATOM 2434 C CA . VAL A 1 303 ? -26.418 7.911 39.257 1.00 89.38 303 VAL A CA 1
ATOM 2435 C C . VAL A 1 303 ? -27.770 7.212 39.192 1.00 89.38 303 VAL A C 1
ATOM 2437 O O . VAL A 1 303 ? -27.809 5.991 39.144 1.00 89.38 303 VAL A O 1
ATOM 2440 N N . GLU A 1 304 ? -28.855 7.975 39.064 1.00 91.69 304 GLU A N 1
ATOM 2441 C CA . GLU A 1 304 ? -30.206 7.412 38.959 1.00 91.69 304 GLU A CA 1
ATOM 2442 C C . GLU A 1 304 ? -30.363 6.504 37.733 1.00 91.69 304 GLU A C 1
ATOM 2444 O O . GLU A 1 304 ? -30.880 5.399 37.860 1.00 91.69 304 GLU A O 1
ATOM 2449 N N . LEU A 1 305 ? -29.835 6.892 36.566 1.00 90.19 305 LEU A N 1
ATOM 2450 C CA . LEU A 1 305 ? -29.822 6.016 35.387 1.00 90.19 305 LEU A CA 1
ATOM 2451 C C . LEU A 1 305 ? -28.984 4.753 35.603 1.00 90.19 305 LEU A C 1
ATOM 2453 O O . LEU A 1 305 ? -29.361 3.686 35.128 1.00 90.19 305 LEU A O 1
ATOM 2457 N N . THR A 1 306 ? -27.862 4.852 36.322 1.00 91.88 306 THR A N 1
ATOM 2458 C CA . THR A 1 306 ? -27.045 3.674 36.655 1.00 91.88 306 THR A CA 1
ATOM 2459 C C . THR A 1 306 ? -27.850 2.693 37.502 1.00 91.88 306 THR A C 1
ATOM 2461 O O . THR A 1 306 ? -27.854 1.497 37.207 1.00 91.88 306 THR A O 1
ATOM 2464 N N . ASP A 1 307 ? -28.566 3.191 38.510 1.00 92.75 307 ASP A N 1
ATOM 2465 C CA . ASP A 1 307 ? -29.386 2.367 39.399 1.00 92.75 307 ASP A CA 1
ATOM 2466 C C . ASP A 1 307 ? -30.571 1.745 38.645 1.00 92.75 307 ASP A C 1
ATOM 2468 O O . ASP A 1 307 ? -30.816 0.546 38.761 1.00 92.75 307 ASP A O 1
ATOM 2472 N N . ILE A 1 308 ? -31.259 2.523 37.803 1.00 92.75 308 ILE A N 1
ATOM 2473 C CA . ILE A 1 308 ? -32.370 2.036 36.972 1.00 92.75 308 ILE A CA 1
ATOM 2474 C C . ILE A 1 308 ? -31.898 0.916 36.039 1.00 92.75 308 ILE A C 1
ATOM 2476 O O . ILE A 1 308 ? -32.526 -0.140 35.996 1.00 92.75 308 ILE A O 1
ATOM 2480 N N . ILE A 1 309 ? -30.783 1.104 35.327 1.00 91.25 309 ILE A N 1
ATOM 2481 C CA . ILE A 1 309 ? -30.250 0.083 34.413 1.00 91.25 309 ILE A CA 1
ATOM 2482 C C . ILE A 1 309 ? -29.851 -1.173 35.191 1.00 91.25 309 ILE A C 1
ATOM 2484 O O . ILE A 1 309 ? -30.221 -2.275 34.800 1.00 91.25 309 ILE A O 1
ATOM 2488 N N . THR A 1 310 ? -29.151 -1.021 36.318 1.00 90.81 310 THR A N 1
ATOM 2489 C CA . THR A 1 310 ? -28.666 -2.167 37.109 1.00 90.81 310 THR A CA 1
ATOM 2490 C C . THR A 1 310 ? -29.813 -2.961 37.746 1.00 90.81 310 THR A C 1
ATOM 2492 O O . THR A 1 310 ? -29.692 -4.171 37.916 1.00 90.81 310 THR A O 1
ATOM 2495 N N . ASN A 1 311 ? -30.936 -2.308 38.063 1.00 92.62 311 ASN A N 1
ATOM 2496 C CA . ASN A 1 311 ? -32.118 -2.965 38.627 1.00 92.62 311 ASN A CA 1
ATOM 2497 C C . ASN A 1 311 ? -32.994 -3.664 37.575 1.00 92.62 311 ASN A C 1
ATOM 2499 O O . ASN A 1 311 ? -33.728 -4.583 37.925 1.00 92.62 311 ASN A O 1
ATOM 2503 N N . ASN A 1 312 ? -32.937 -3.235 36.309 1.00 89.25 312 ASN A N 1
ATOM 2504 C CA . ASN A 1 312 ? -33.821 -3.734 35.248 1.00 89.25 312 ASN A CA 1
ATOM 2505 C C . ASN A 1 312 ? -33.115 -4.626 34.217 1.00 89.25 312 ASN A C 1
ATOM 2507 O O . ASN A 1 312 ? -33.787 -5.302 33.443 1.00 89.25 312 ASN A O 1
ATOM 2511 N N . LEU A 1 313 ? -31.778 -4.651 34.190 1.00 90.94 313 LEU A N 1
ATOM 2512 C CA . LEU A 1 313 ? -31.014 -5.373 33.178 1.00 90.94 313 LEU A CA 1
ATOM 2513 C C . LEU A 1 313 ? -29.796 -6.082 33.775 1.00 90.94 313 LEU A C 1
ATOM 2515 O O . LEU A 1 313 ? -28.958 -5.478 34.446 1.00 90.94 313 LEU A O 1
ATOM 2519 N N . ASN A 1 314 ? -29.646 -7.372 33.459 1.00 88.31 314 ASN A N 1
ATOM 2520 C CA . ASN A 1 314 ? -28.431 -8.103 33.797 1.00 88.31 314 ASN A CA 1
ATOM 2521 C C . ASN A 1 314 ? -27.290 -7.738 32.832 1.00 88.31 314 ASN A C 1
ATOM 2523 O O . ASN A 1 314 ? -27.193 -8.256 31.724 1.00 88.31 314 ASN A O 1
ATOM 2527 N N . VAL A 1 315 ? -26.394 -6.870 33.292 1.00 84.38 315 VAL A N 1
ATOM 2528 C CA . VAL A 1 315 ? -25.207 -6.404 32.554 1.00 84.38 315 VAL A CA 1
ATOM 2529 C C . VAL A 1 315 ? -23.981 -7.325 32.680 1.00 84.38 315 VAL A C 1
ATOM 2531 O O . VAL A 1 315 ? -22.952 -7.076 32.048 1.00 84.38 315 VAL A O 1
ATOM 2534 N N . ASN A 1 316 ? -24.060 -8.399 33.475 1.00 84.00 316 ASN A N 1
ATOM 2535 C CA . ASN A 1 316 ? -22.968 -9.361 33.672 1.00 84.00 316 ASN A CA 1
ATOM 2536 C C . ASN A 1 316 ? -22.957 -10.438 32.577 1.00 84.00 316 ASN A C 1
ATOM 2538 O O . ASN A 1 316 ? -23.188 -11.613 32.847 1.00 84.00 316 ASN A O 1
ATOM 2542 N N . ILE A 1 317 ? -22.664 -10.046 31.338 1.00 80.88 317 ILE A N 1
ATOM 2543 C CA . ILE A 1 317 ? -22.619 -10.976 30.193 1.00 80.88 317 ILE A CA 1
ATOM 2544 C C . ILE A 1 317 ? -21.243 -11.639 29.981 1.00 80.88 317 ILE A C 1
ATOM 2546 O O . ILE A 1 317 ? -21.062 -12.391 29.026 1.00 80.88 317 ILE A O 1
ATOM 2550 N N . ILE A 1 318 ? -20.248 -11.334 30.828 1.00 78.81 318 ILE A N 1
ATOM 2551 C CA . ILE A 1 318 ? -18.876 -11.855 30.721 1.00 78.81 318 ILE A CA 1
ATOM 2552 C C . ILE A 1 318 ? -18.539 -12.706 31.950 1.00 78.81 318 ILE A C 1
ATOM 2554 O O . ILE A 1 318 ? -18.438 -12.183 33.056 1.00 78.81 318 ILE A O 1
ATOM 2558 N N . GLU A 1 319 ? -18.254 -13.992 31.736 1.00 76.88 319 GLU A N 1
ATOM 2559 C CA . GLU A 1 319 ? -17.894 -14.970 32.785 1.00 76.88 319 GLU A CA 1
ATOM 2560 C C . GLU A 1 319 ? -16.388 -14.988 33.137 1.00 76.88 319 GLU A C 1
ATOM 2562 O O . GLU A 1 319 ? -15.885 -15.879 33.818 1.00 76.88 319 GLU A O 1
ATOM 2567 N N . CYS A 1 320 ? -15.626 -14.002 32.665 1.00 75.94 320 CYS A N 1
ATOM 2568 C CA . CYS A 1 320 ? -14.190 -13.895 32.920 1.00 75.94 320 CYS A CA 1
ATOM 2569 C C . CYS A 1 320 ? -13.918 -13.337 34.325 1.00 75.94 320 CYS A C 1
ATOM 2571 O O . CYS A 1 320 ? -14.405 -12.259 34.659 1.00 75.94 320 CYS A O 1
ATOM 2573 N N . VAL A 1 321 ? -13.066 -14.011 35.103 1.00 73.62 321 VAL A N 1
ATOM 2574 C CA . VAL A 1 321 ? -12.698 -13.605 36.475 1.00 73.62 321 VAL A CA 1
ATOM 2575 C C . VAL A 1 321 ? -12.081 -12.198 36.521 1.00 73.62 321 VAL A C 1
ATOM 2577 O O . VAL A 1 321 ? -12.401 -11.418 37.414 1.00 73.62 321 VAL A O 1
ATOM 2580 N N . ASP A 1 322 ? -11.268 -11.838 35.522 1.00 69.81 322 ASP A N 1
ATOM 2581 C CA . ASP A 1 322 ? -10.593 -10.534 35.469 1.00 69.81 322 ASP A CA 1
ATOM 2582 C C . ASP A 1 322 ? -11.495 -9.411 34.928 1.00 69.81 322 ASP A C 1
ATOM 2584 O O . ASP A 1 322 ? -11.452 -8.274 35.401 1.00 69.81 322 ASP A O 1
ATOM 2588 N N . HIS A 1 323 ? -12.327 -9.707 33.921 1.00 74.38 323 HIS A N 1
ATOM 2589 C CA . HIS A 1 323 ? -13.098 -8.693 33.188 1.00 74.38 323 HIS A CA 1
ATOM 2590 C C . HIS A 1 323 ? -14.562 -8.582 33.634 1.00 74.38 323 HIS A C 1
ATOM 2592 O O . HIS A 1 323 ? -15.155 -7.517 33.461 1.00 74.38 323 HIS A O 1
ATOM 2598 N N . GLY A 1 324 ? -15.138 -9.625 34.237 1.00 72.81 324 GLY A N 1
ATOM 2599 C CA . GLY A 1 324 ? -16.545 -9.684 34.646 1.00 72.81 324 GLY A CA 1
ATOM 2600 C C . GLY A 1 324 ? -16.909 -8.642 35.704 1.00 72.81 324 GLY A C 1
ATOM 2601 O O . GLY A 1 324 ? -17.967 -8.035 35.627 1.00 72.81 324 GLY A O 1
ATOM 2602 N N . ALA A 1 325 ? -15.997 -8.321 36.628 1.00 74.62 325 ALA A N 1
ATOM 2603 C CA . ALA A 1 325 ? -16.227 -7.277 37.635 1.00 74.62 325 ALA A CA 1
ATOM 2604 C C . ALA A 1 325 ? -16.094 -5.840 37.084 1.00 74.62 325 ALA A C 1
ATOM 2606 O O . ALA A 1 325 ? -16.642 -4.887 37.647 1.00 74.62 325 ALA A O 1
ATOM 2607 N N . LEU A 1 326 ? -15.334 -5.662 35.999 1.00 77.81 32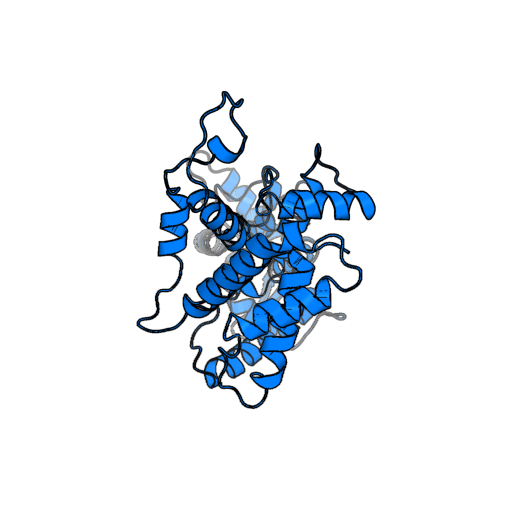6 LEU A N 1
ATOM 2608 C CA . LEU A 1 326 ? -15.017 -4.355 35.412 1.00 77.81 326 LEU A CA 1
ATOM 2609 C C . LEU A 1 326 ? -15.970 -3.974 34.281 1.00 77.81 326 LEU A C 1
ATOM 2611 O O . LEU A 1 326 ? -16.283 -2.792 34.115 1.00 77.81 326 LEU A O 1
ATOM 2615 N N . PHE A 1 327 ? -16.401 -4.962 33.498 1.00 83.06 327 PHE A N 1
ATOM 2616 C CA . PHE A 1 327 ? -17.216 -4.764 32.310 1.00 83.06 327 PHE A CA 1
ATOM 2617 C C . PHE A 1 327 ? -18.536 -4.034 32.607 1.00 83.06 327 PHE A C 1
ATOM 2619 O O . PHE A 1 327 ? -18.724 -2.979 32.006 1.00 83.06 327 PHE A O 1
ATOM 2626 N N . PRO A 1 328 ? -19.378 -4.456 33.574 1.00 84.12 328 PRO A N 1
ATOM 2627 C CA . PRO A 1 328 ? -20.645 -3.788 33.890 1.00 84.12 328 PRO A CA 1
ATOM 2628 C C . PRO A 1 328 ? -20.477 -2.297 34.171 1.00 84.12 328 PRO A C 1
ATOM 2630 O O . PRO A 1 328 ? -21.166 -1.452 33.604 1.00 84.12 328 PRO A O 1
ATOM 2633 N N . LYS A 1 329 ? -19.484 -1.961 35.006 1.00 82.12 329 LYS A N 1
ATOM 2634 C CA . LYS A 1 329 ? -19.198 -0.580 35.406 1.00 82.12 329 LYS A CA 1
ATOM 2635 C C . LYS A 1 329 ? -18.765 0.267 34.215 1.00 82.12 329 LYS A C 1
ATOM 2637 O O . LYS A 1 329 ? -19.237 1.391 34.050 1.00 82.12 329 LYS A O 1
ATOM 2642 N N . LYS A 1 330 ? -17.854 -0.256 33.387 1.00 82.44 330 LYS A N 1
ATOM 2643 C CA . LYS A 1 330 ? -17.362 0.454 32.198 1.00 82.44 330 LYS A CA 1
AT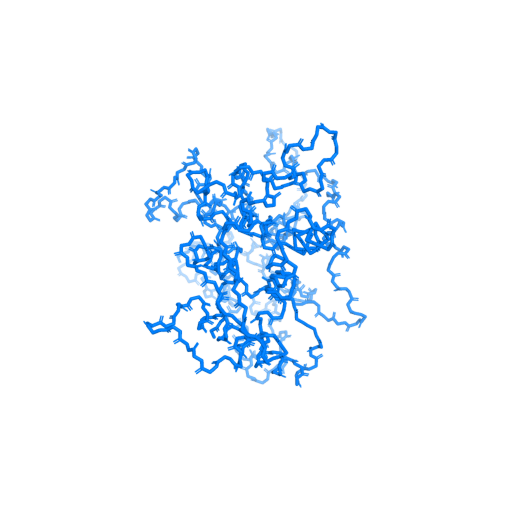OM 2644 C C . LYS A 1 330 ? -18.444 0.590 31.132 1.00 82.44 330 LYS A C 1
ATOM 2646 O O . LYS A 1 330 ? -18.564 1.663 30.552 1.00 82.44 330 LYS A O 1
ATOM 2651 N N . PHE A 1 331 ? -19.220 -0.466 30.916 1.00 85.81 331 PHE A N 1
ATOM 2652 C CA . PHE A 1 331 ? -20.308 -0.515 29.952 1.00 85.81 331 PHE A CA 1
ATOM 2653 C C . PHE A 1 331 ? -21.401 0.499 30.296 1.00 85.81 331 PHE A C 1
ATOM 2655 O O . PHE A 1 331 ? -21.654 1.395 29.496 1.00 85.81 331 PHE A O 1
ATOM 2662 N N . ILE A 1 332 ? -21.962 0.456 31.512 1.00 86.25 332 ILE A N 1
ATOM 2663 C CA . ILE A 1 332 ? -23.006 1.404 31.938 1.00 86.25 332 ILE A CA 1
ATOM 2664 C C . ILE A 1 332 ? -22.485 2.845 31.881 1.00 86.25 332 ILE A C 1
ATOM 2666 O O . ILE A 1 332 ? -23.146 3.731 31.339 1.00 86.25 332 ILE A O 1
ATOM 2670 N N . SER A 1 333 ? -21.264 3.088 32.380 1.00 81.06 333 SER A N 1
ATOM 2671 C CA . SER A 1 333 ? -20.658 4.423 32.327 1.00 81.06 333 SER A CA 1
ATOM 2672 C C . SER A 1 333 ? -20.511 4.938 30.895 1.00 81.06 333 SER A C 1
ATOM 2674 O O . SER A 1 333 ? -20.709 6.129 30.656 1.00 81.06 333 SER A O 1
ATOM 2676 N N . PHE A 1 334 ? -20.160 4.063 29.951 1.00 81.44 334 PHE A N 1
ATOM 2677 C CA . PHE A 1 334 ? -20.061 4.402 28.537 1.00 81.44 334 PHE A CA 1
ATOM 2678 C C . PHE A 1 334 ? -21.437 4.694 27.929 1.00 81.44 334 PHE A C 1
ATOM 2680 O O . PHE A 1 334 ? -21.603 5.760 27.346 1.00 81.44 334 PHE A O 1
ATOM 2687 N N . MET A 1 335 ? -22.425 3.815 28.125 1.00 82.75 335 MET A 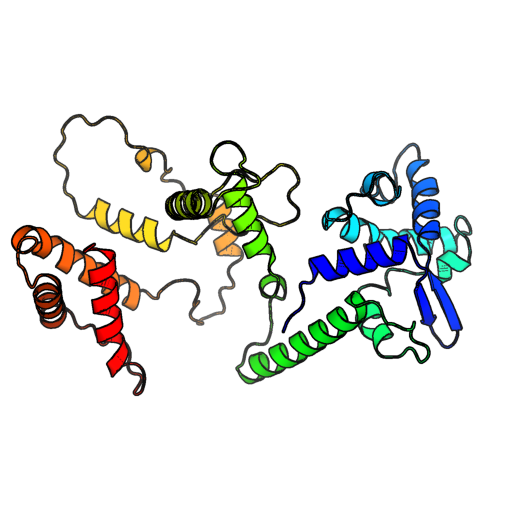N 1
ATOM 2688 C CA . MET A 1 335 ? -23.778 3.974 27.574 1.00 82.75 335 MET A CA 1
ATOM 2689 C C . MET A 1 335 ? -24.449 5.265 28.051 1.00 82.75 335 MET A C 1
ATOM 2691 O O . MET A 1 335 ? -24.967 6.033 27.244 1.00 82.75 335 MET A O 1
ATOM 2695 N N . ILE A 1 336 ? -24.355 5.573 29.349 1.00 80.19 336 ILE A N 1
ATOM 2696 C CA . ILE A 1 336 ? -24.900 6.821 29.900 1.00 80.19 336 ILE A CA 1
ATOM 2697 C C . ILE A 1 336 ? -24.171 8.037 29.324 1.00 80.19 336 ILE A C 1
ATOM 2699 O O . ILE A 1 336 ? -24.819 9.017 28.978 1.00 80.19 336 ILE A O 1
ATOM 2703 N N . LYS A 1 337 ? -22.836 7.998 29.194 1.00 75.81 337 LYS A N 1
ATOM 2704 C CA . LYS A 1 337 ? -22.072 9.101 28.579 1.00 75.81 337 LYS A CA 1
ATOM 2705 C C . LYS A 1 337 ? -22.400 9.300 27.102 1.00 75.81 337 LYS A C 1
ATOM 2707 O O . LYS A 1 337 ? -22.298 10.422 26.628 1.00 75.81 337 LYS A O 1
ATOM 2712 N N . LEU A 1 338 ? -22.731 8.226 26.389 1.00 69.00 338 LEU A N 1
ATOM 2713 C CA . LEU A 1 338 ? -23.057 8.271 24.968 1.00 69.00 338 LEU A CA 1
ATOM 2714 C C . LEU A 1 338 ? -24.384 9.003 24.721 1.00 69.00 338 LEU A C 1
ATOM 2716 O O . LEU A 1 338 ? -24.484 9.768 23.769 1.00 69.00 338 LEU A O 1
ATOM 2720 N N . ILE A 1 339 ? -25.380 8.772 25.583 1.00 72.31 339 ILE A N 1
ATOM 2721 C CA . ILE A 1 339 ? -26.744 9.300 25.424 1.00 72.31 339 ILE A CA 1
ATOM 2722 C C . ILE A 1 339 ? -26.933 10.626 26.174 1.00 72.31 339 ILE A C 1
ATOM 2724 O O . ILE A 1 339 ? -27.578 11.547 25.679 1.00 72.31 339 ILE A O 1
ATOM 2728 N N . VAL A 1 340 ? -26.347 10.755 27.366 1.00 70.75 340 VAL A N 1
ATOM 2729 C CA . VAL A 1 340 ? -26.476 11.932 28.229 1.00 70.75 340 VAL A CA 1
ATOM 2730 C C . VAL A 1 340 ? -25.190 12.755 28.170 1.00 70.75 340 VAL A C 1
ATOM 2732 O O . VAL A 1 340 ? -24.240 12.529 28.929 1.00 70.75 340 VAL A O 1
ATOM 2735 N N . ASN A 1 341 ? -25.183 13.751 27.282 1.00 59.09 341 ASN A N 1
ATOM 2736 C CA . ASN A 1 341 ? -24.130 14.762 27.212 1.00 59.09 341 ASN A CA 1
ATOM 2737 C C . ASN A 1 341 ? -24.294 15.774 28.355 1.00 59.09 341 ASN A C 1
ATOM 2739 O O . ASN A 1 341 ? -25.056 16.729 28.250 1.00 59.09 341 ASN A O 1
ATOM 2743 N N . ASN A 1 342 ? -23.553 15.542 29.436 1.00 45.84 342 ASN A N 1
ATOM 2744 C CA . ASN A 1 342 ? -23.225 16.538 30.460 1.00 45.84 342 ASN A CA 1
ATOM 2745 C C . ASN A 1 342 ? -21.716 16.606 30.593 1.00 45.84 342 ASN A C 1
ATOM 2747 O O . ASN A 1 342 ? -21.155 15.531 30.957 1.00 45.84 342 ASN A O 1
#